Protein AF-A0A661F0A4-F1 (afdb_monomer_lite)

Structure (mmCIF, N/CA/C/O backbone):
data_AF-A0A661F0A4-F1
#
_entry.id   AF-A0A661F0A4-F1
#
loop_
_atom_site.group_PDB
_atom_site.id
_atom_site.type_symbol
_atom_site.label_atom_id
_atom_site.label_alt_id
_atom_site.label_comp_id
_atom_site.label_asym_id
_atom_site.label_entity_id
_atom_site.label_seq_id
_atom_site.pdbx_PDB_ins_code
_atom_site.Cartn_x
_atom_site.Cartn_y
_atom_site.Cartn_z
_atom_site.occupancy
_atom_site.B_iso_or_equiv
_atom_site.auth_seq_id
_atom_site.auth_comp_id
_atom_site.auth_asym_id
_atom_site.auth_atom_id
_atom_site.pdbx_PDB_model_num
ATOM 1 N N . MET A 1 1 ? -18.432 0.991 -30.545 1.00 37.50 1 MET A N 1
ATOM 2 C CA . MET A 1 1 ? -19.207 0.414 -29.425 1.00 37.50 1 MET A CA 1
ATOM 3 C C . MET A 1 1 ? -18.721 1.081 -28.150 1.00 37.50 1 MET A C 1
ATOM 5 O O . MET A 1 1 ? -17.524 0.993 -27.902 1.00 37.50 1 MET A O 1
ATOM 9 N N . PRO A 1 2 ? -19.555 1.803 -27.386 1.00 49.03 2 PRO A N 1
ATOM 10 C CA . PRO A 1 2 ? -19.103 2.340 -26.115 1.00 49.03 2 PRO A CA 1
ATOM 11 C C . PRO A 1 2 ? -19.040 1.170 -25.134 1.00 49.03 2 PRO A C 1
ATOM 13 O O . PRO A 1 2 ? -20.065 0.620 -24.741 1.00 49.03 2 PRO A O 1
ATOM 16 N N . THR A 1 3 ? -17.834 0.741 -24.771 1.00 46.69 3 THR A N 1
ATOM 17 C CA . THR A 1 3 ? -17.620 -0.096 -23.591 1.00 46.69 3 THR A CA 1
ATOM 18 C C . THR A 1 3 ? -18.017 0.736 -22.382 1.00 46.69 3 THR A C 1
ATOM 20 O O . THR A 1 3 ? -17.215 1.497 -21.843 1.00 46.69 3 THR A O 1
ATOM 23 N N . THR A 1 4 ? -19.285 0.648 -21.989 1.00 45.53 4 THR A N 1
ATOM 24 C CA . THR A 1 4 ? -19.755 1.120 -20.693 1.00 45.53 4 THR A CA 1
ATOM 25 C C . THR A 1 4 ? -19.003 0.319 -19.642 1.00 45.53 4 THR A C 1
ATOM 27 O O . THR A 1 4 ? -19.358 -0.820 -19.343 1.00 45.53 4 THR A O 1
ATOM 30 N N . LEU A 1 5 ? -17.908 0.887 -19.134 1.00 49.94 5 LEU A N 1
ATOM 31 C CA . LEU A 1 5 ? -17.252 0.402 -17.931 1.00 49.94 5 LEU A CA 1
ATOM 32 C C . LEU A 1 5 ? -18.329 0.376 -16.848 1.00 49.94 5 LEU A C 1
ATOM 34 O O . LEU A 1 5 ? -18.801 1.428 -16.425 1.00 49.94 5 LEU A O 1
ATOM 38 N N . TYR A 1 6 ? -18.768 -0.825 -16.471 1.00 55.34 6 TYR A N 1
ATOM 39 C CA . TYR A 1 6 ? -19.729 -1.055 -15.402 1.00 55.34 6 TYR A CA 1
ATOM 40 C C . TYR A 1 6 ? -19.199 -0.388 -14.126 1.00 55.34 6 TYR A C 1
ATOM 42 O O . TYR A 1 6 ? -18.331 -0.923 -13.441 1.00 55.34 6 TYR A O 1
ATOM 50 N N . GLN A 1 7 ? -19.666 0.829 -13.844 1.00 55.97 7 GLN A N 1
ATOM 51 C CA . GLN A 1 7 ? -19.385 1.530 -12.601 1.00 55.97 7 GLN A CA 1
ATOM 52 C C . GLN A 1 7 ? -20.347 0.983 -11.558 1.00 55.97 7 GLN A C 1
ATOM 54 O O . GLN A 1 7 ? -21.497 1.404 -11.455 1.00 55.97 7 GLN A O 1
ATOM 59 N N . SER A 1 8 ? -19.883 0.004 -10.787 1.00 58.91 8 SER A N 1
ATOM 60 C CA . SER A 1 8 ? -20.668 -0.500 -9.671 1.00 58.91 8 SER A CA 1
ATOM 61 C C . SER A 1 8 ? -20.862 0.595 -8.619 1.00 58.91 8 SER A C 1
ATOM 63 O O . SER A 1 8 ? -19.893 1.236 -8.203 1.00 58.91 8 SER A O 1
ATOM 65 N N . ASN A 1 9 ? -22.085 0.757 -8.119 1.00 66.12 9 ASN A N 1
ATOM 66 C CA . ASN A 1 9 ? -22.398 1.770 -7.107 1.00 66.12 9 ASN A CA 1
ATOM 67 C C . ASN A 1 9 ? -21.866 1.405 -5.700 1.00 66.12 9 ASN A C 1
ATOM 69 O O . ASN A 1 9 ? -21.817 2.244 -4.804 1.00 66.12 9 ASN A O 1
ATOM 73 N N . ASN A 1 10 ? -21.441 0.152 -5.492 1.00 80.25 10 ASN A N 1
ATOM 74 C CA . ASN A 1 10 ? -20.921 -0.332 -4.215 1.00 80.25 10 ASN A CA 1
ATOM 75 C C . ASN A 1 10 ? -19.400 -0.066 -4.096 1.00 80.25 10 ASN A C 1
ATOM 77 O O . ASN A 1 10 ? -18.640 -0.511 -4.963 1.00 80.25 10 ASN A O 1
ATOM 81 N N . PRO A 1 11 ? -18.916 0.605 -3.030 1.00 76.69 11 PRO A N 1
ATOM 82 C CA . PRO A 1 11 ? -17.491 0.901 -2.852 1.00 76.69 11 PRO A CA 1
ATOM 83 C C . PRO A 1 11 ? -16.606 -0.356 -2.806 1.00 76.69 11 PRO A C 1
ATOM 85 O O . PRO A 1 11 ? -15.492 -0.330 -3.328 1.00 76.69 11 PRO A O 1
ATOM 88 N N . GLY A 1 12 ? -17.107 -1.478 -2.275 1.00 79.62 12 GLY A N 1
ATOM 89 C CA . GLY A 1 12 ? -16.362 -2.743 -2.251 1.00 79.62 12 GLY A CA 1
ATOM 90 C C . GLY A 1 12 ? -16.160 -3.350 -3.644 1.00 79.62 12 GLY A C 1
ATOM 91 O O . GLY A 1 12 ? -15.084 -3.855 -3.958 1.00 79.62 12 GLY A O 1
ATOM 92 N N . GLN A 1 13 ? -17.160 -3.235 -4.520 1.00 83.19 13 GLN A N 1
ATOM 93 C CA . GLN A 1 13 ? -17.050 -3.698 -5.907 1.00 83.19 13 GLN A CA 1
ATOM 94 C C . GLN A 1 13 ? -16.081 -2.823 -6.719 1.00 83.19 13 GLN A C 1
ATOM 96 O O . GLN A 1 13 ? -15.301 -3.354 -7.508 1.00 83.19 13 GLN A O 1
ATOM 101 N N . ARG A 1 14 ? -16.034 -1.506 -6.460 1.00 82.94 14 ARG A N 1
ATOM 102 C CA . ARG A 1 14 ? -15.037 -0.601 -7.068 1.00 82.94 14 ARG A CA 1
ATOM 103 C C . ARG A 1 14 ? -13.609 -0.975 -6.668 1.00 82.94 14 ARG A C 1
ATOM 105 O O . ARG A 1 14 ? -12.723 -0.987 -7.518 1.00 82.94 14 ARG A O 1
ATOM 112 N N . ALA A 1 15 ? -13.384 -1.323 -5.400 1.00 86.56 15 ALA A N 1
ATOM 113 C CA . ALA A 1 15 ? -12.084 -1.817 -4.947 1.00 86.56 15 ALA A CA 1
ATOM 114 C C . ALA A 1 15 ? -11.705 -3.127 -5.665 1.00 86.56 15 ALA A C 1
ATOM 116 O O . ALA A 1 15 ? -10.616 -3.229 -6.225 1.00 86.56 15 ALA A O 1
ATOM 117 N N . ALA A 1 16 ? -12.625 -4.093 -5.751 1.00 88.44 16 ALA A N 1
ATOM 118 C CA . ALA A 1 16 ? -12.386 -5.340 -6.482 1.00 88.44 16 ALA A CA 1
ATOM 119 C C . ALA A 1 16 ? -12.066 -5.105 -7.972 1.00 88.44 16 ALA A C 1
ATOM 121 O O . ALA A 1 16 ? -11.162 -5.736 -8.518 1.00 88.44 16 ALA A O 1
ATOM 122 N N . GLN A 1 17 ? -12.746 -4.154 -8.619 1.00 90.19 17 GLN A N 1
ATOM 123 C CA . GLN A 1 17 ? -12.490 -3.785 -10.012 1.00 90.19 17 GLN A CA 1
ATOM 124 C C . GLN A 1 17 ? -11.076 -3.220 -10.214 1.00 90.19 17 GLN A C 1
ATOM 126 O O . GLN A 1 17 ? -10.389 -3.607 -11.163 1.00 90.19 17 GLN A O 1
ATOM 131 N N . HIS A 1 18 ? -10.614 -2.329 -9.331 1.00 91.25 18 HIS A N 1
ATOM 132 C CA . HIS A 1 18 ? -9.252 -1.796 -9.408 1.00 91.25 18 HIS A CA 1
ATOM 133 C C . HIS A 1 18 ? -8.196 -2.874 -9.150 1.00 91.25 18 HIS A C 1
ATOM 135 O O . HIS A 1 18 ? -7.196 -2.911 -9.863 1.00 91.25 18 HIS A O 1
ATOM 141 N N . LEU A 1 19 ? -8.438 -3.786 -8.203 1.00 92.12 19 LEU A N 1
ATOM 142 C CA . LEU A 1 19 ? -7.547 -4.917 -7.942 1.00 92.12 19 LEU A CA 1
ATOM 143 C C . LEU A 1 19 ? -7.428 -5.834 -9.166 1.00 92.12 19 LEU A C 1
ATOM 145 O O . LEU A 1 19 ? -6.322 -6.169 -9.583 1.00 92.12 19 LEU A O 1
ATOM 149 N N . PHE A 1 20 ? -8.558 -6.194 -9.778 1.00 93.50 20 PHE A N 1
ATOM 150 C CA . PHE A 1 20 ? -8.564 -7.010 -10.990 1.00 93.50 20 PHE A CA 1
ATOM 151 C C . PHE A 1 20 ? -7.828 -6.316 -12.140 1.00 93.50 20 PHE A C 1
ATOM 153 O O . PHE A 1 20 ? -7.009 -6.936 -12.810 1.00 93.50 20 PHE A O 1
ATOM 160 N N . THR A 1 21 ? -8.065 -5.016 -12.332 1.00 92.38 21 THR A N 1
ATOM 161 C CA . THR A 1 21 ? -7.400 -4.225 -13.379 1.00 92.38 21 THR A CA 1
ATOM 162 C C . THR A 1 21 ? -5.886 -4.153 -13.157 1.00 92.38 21 THR A C 1
ATOM 164 O O . THR A 1 21 ? -5.121 -4.306 -14.107 1.00 92.38 21 THR A O 1
ATOM 167 N N . LEU A 1 22 ? -5.445 -3.976 -11.906 1.00 93.12 22 LEU A N 1
ATOM 168 C CA . LEU A 1 22 ? -4.031 -3.983 -11.526 1.00 93.12 22 LEU A CA 1
ATOM 169 C C . LEU A 1 22 ? -3.375 -5.323 -11.870 1.00 93.12 22 LEU A C 1
ATOM 171 O O . LEU A 1 22 ? -2.333 -5.348 -12.524 1.00 93.12 22 LEU A O 1
ATOM 175 N N . ILE A 1 23 ? -3.999 -6.434 -11.467 1.00 94.12 23 ILE A N 1
ATOM 176 C CA . ILE A 1 23 ? -3.492 -7.783 -11.747 1.00 94.12 23 ILE A CA 1
ATOM 177 C C . ILE A 1 23 ? -3.449 -8.024 -13.257 1.00 94.12 23 ILE A C 1
ATOM 179 O O . ILE A 1 23 ? -2.436 -8.491 -13.768 1.00 94.12 23 ILE A O 1
ATOM 183 N N . LEU A 1 24 ? -4.511 -7.662 -13.979 1.00 94.38 24 LEU A N 1
ATOM 184 C CA . LEU A 1 24 ? -4.602 -7.851 -15.422 1.00 94.38 24 LEU A CA 1
ATOM 185 C C . LEU A 1 24 ? -3.483 -7.111 -16.161 1.00 94.38 24 LEU A C 1
ATOM 187 O O . LEU A 1 24 ? -2.820 -7.714 -16.998 1.00 94.38 24 LEU A O 1
ATOM 191 N N . ILE A 1 25 ? -3.233 -5.839 -15.837 1.00 93.69 25 ILE A N 1
ATOM 192 C CA . ILE A 1 25 ? -2.176 -5.046 -16.484 1.00 93.69 25 ILE A CA 1
ATOM 193 C C . ILE A 1 25 ? -0.796 -5.648 -16.227 1.00 93.69 25 ILE A C 1
ATOM 195 O O . ILE A 1 25 ? -0.006 -5.770 -17.162 1.00 93.69 25 ILE A O 1
ATOM 199 N N . LEU A 1 26 ? -0.513 -6.076 -14.995 1.00 93.44 26 LEU A N 1
ATOM 200 C CA . LEU A 1 26 ? 0.759 -6.722 -14.674 1.00 93.44 26 LEU A CA 1
ATOM 201 C C . LEU A 1 26 ? 0.903 -8.076 -15.380 1.00 93.44 26 LEU A C 1
ATOM 203 O O . LEU A 1 26 ? 1.954 -8.369 -15.937 1.00 93.44 26 LEU A O 1
ATOM 207 N N . VAL A 1 27 ? -0.139 -8.903 -15.420 1.00 94.75 27 VAL A N 1
ATOM 208 C CA . VAL A 1 27 ? -0.079 -10.196 -16.117 1.00 94.75 27 VAL A CA 1
ATOM 209 C C . VAL A 1 27 ? 0.117 -9.991 -17.619 1.00 94.75 27 VAL A C 1
ATOM 211 O O . VAL A 1 27 ? 1.016 -10.591 -18.202 1.00 94.75 27 VAL A O 1
ATOM 214 N N . VAL A 1 28 ? -0.666 -9.108 -18.242 1.00 94.00 28 VAL A N 1
ATOM 215 C CA . VAL A 1 28 ? -0.573 -8.818 -19.680 1.00 94.00 28 VAL A CA 1
ATOM 216 C C . VAL A 1 28 ? 0.803 -8.265 -20.036 1.00 94.00 28 VAL A C 1
ATOM 218 O O . VAL A 1 28 ? 1.431 -8.769 -20.964 1.00 94.00 28 VAL A O 1
ATOM 221 N N . ALA A 1 29 ? 1.317 -7.291 -19.282 1.00 91.88 29 ALA A N 1
ATOM 222 C CA . ALA A 1 29 ? 2.650 -6.750 -19.525 1.00 91.88 29 ALA A CA 1
ATOM 223 C C . ALA A 1 29 ? 3.732 -7.827 -19.382 1.00 91.88 29 ALA A C 1
ATOM 225 O O . ALA A 1 29 ? 4.624 -7.910 -20.223 1.00 91.88 29 ALA A O 1
ATOM 226 N N . LYS A 1 30 ? 3.624 -8.707 -18.376 1.00 93.25 30 LYS A N 1
ATOM 227 C CA . LYS A 1 30 ? 4.585 -9.797 -18.177 1.00 93.25 30 LYS A CA 1
ATOM 228 C C . LYS A 1 30 ? 4.565 -10.805 -19.326 1.00 93.25 30 LYS A C 1
ATOM 230 O O . LYS A 1 30 ? 5.628 -11.257 -19.743 1.00 93.25 30 LYS A O 1
ATOM 235 N N . LEU A 1 31 ? 3.377 -11.135 -19.833 1.00 91.94 31 LEU A N 1
ATOM 236 C CA . LEU A 1 31 ? 3.199 -12.024 -20.982 1.00 91.94 31 LEU A CA 1
ATOM 237 C C . LEU A 1 31 ? 3.779 -11.414 -22.261 1.00 91.94 31 LEU A C 1
ATOM 239 O O . LEU A 1 31 ? 4.464 -12.109 -23.006 1.00 91.94 31 LEU A O 1
ATOM 243 N N . ILE A 1 32 ? 3.565 -10.115 -22.497 1.00 89.25 32 ILE A N 1
ATOM 244 C CA . ILE A 1 32 ? 4.149 -9.406 -23.645 1.00 89.25 32 ILE A CA 1
ATOM 245 C C . ILE A 1 32 ? 5.681 -9.425 -23.562 1.00 89.25 32 ILE A C 1
ATOM 247 O O . ILE A 1 32 ? 6.341 -9.707 -24.561 1.00 89.25 32 ILE A O 1
ATOM 251 N N . SER A 1 33 ? 6.254 -9.212 -22.374 1.00 86.81 33 SER A N 1
ATOM 252 C CA . SER A 1 33 ? 7.705 -9.281 -22.159 1.00 86.81 33 SER A CA 1
ATOM 253 C C . SER A 1 33 ? 8.306 -10.683 -22.364 1.00 86.81 33 SER A C 1
ATOM 255 O O . SER A 1 33 ? 9.524 -10.799 -22.437 1.00 86.81 33 SER A O 1
ATOM 257 N N . TRP A 1 34 ? 7.506 -11.752 -22.446 1.00 87.81 34 TRP A N 1
ATOM 258 C CA . TRP A 1 34 ? 7.984 -13.110 -22.754 1.00 87.81 34 TRP A CA 1
ATOM 259 C C . TRP A 1 34 ? 8.054 -13.419 -24.252 1.00 87.81 34 TRP A C 1
ATOM 261 O O . TRP A 1 34 ? 8.620 -14.443 -24.636 1.00 87.81 34 TRP A O 1
ATOM 271 N N . ILE A 1 35 ? 7.501 -12.561 -25.111 1.00 87.31 35 ILE A N 1
ATOM 272 C CA . ILE A 1 35 ? 7.531 -12.779 -26.557 1.00 87.31 35 ILE A CA 1
ATOM 273 C C . ILE A 1 35 ? 8.979 -12.596 -27.050 1.00 87.31 35 ILE A C 1
ATOM 275 O O . ILE A 1 35 ? 9.532 -11.504 -26.912 1.00 87.31 35 ILE A O 1
ATOM 279 N N . PRO A 1 36 ? 9.598 -13.612 -27.682 1.00 79.19 36 PRO A N 1
ATOM 280 C CA . PRO A 1 36 ? 11.024 -13.596 -28.026 1.00 79.19 36 PRO A CA 1
ATOM 281 C C . PRO A 1 36 ? 11.403 -12.487 -29.020 1.00 79.19 36 PRO A C 1
ATOM 283 O O . PRO A 1 36 ? 12.531 -12.004 -29.007 1.00 79.19 36 PRO A O 1
ATOM 286 N N . VAL A 1 37 ? 10.448 -12.021 -29.832 1.00 81.69 37 VAL A N 1
ATOM 287 C CA . VAL A 1 37 ? 10.619 -10.894 -30.768 1.00 81.69 37 VAL A CA 1
ATOM 288 C C . VAL A 1 37 ? 11.030 -9.602 -30.052 1.00 81.69 37 VAL A C 1
ATOM 290 O O . VAL A 1 37 ? 11.794 -8.810 -30.600 1.00 81.69 37 VAL A O 1
ATOM 293 N N . MET A 1 38 ? 10.577 -9.397 -28.812 1.00 71.69 38 MET A N 1
ATOM 294 C CA . MET A 1 38 ? 10.823 -8.165 -28.057 1.00 71.69 38 MET A CA 1
ATOM 295 C C . MET A 1 38 ? 12.279 -8.011 -27.603 1.00 71.69 38 MET A C 1
ATOM 297 O O . MET A 1 38 ? 12.712 -6.894 -27.330 1.00 71.69 38 MET A O 1
ATOM 301 N N . ASN A 1 39 ? 13.044 -9.106 -27.569 1.00 70.50 39 ASN A N 1
ATOM 302 C CA . ASN A 1 39 ? 14.457 -9.096 -27.181 1.00 70.50 39 ASN A CA 1
ATOM 303 C C . ASN A 1 39 ? 15.375 -8.577 -28.297 1.00 70.50 39 ASN A C 1
ATOM 305 O O . ASN A 1 39 ? 16.532 -8.258 -28.038 1.00 70.50 39 ASN A O 1
ATOM 309 N N . HIS A 1 40 ? 14.870 -8.481 -29.529 1.00 75.44 40 HIS A N 1
ATOM 310 C CA . HIS A 1 40 ? 15.632 -7.993 -30.678 1.00 75.44 40 HIS A CA 1
ATOM 311 C C . HIS A 1 40 ? 15.485 -6.482 -30.912 1.00 75.44 40 HIS A C 1
ATOM 313 O O . HIS A 1 40 ? 16.245 -5.918 -31.695 1.00 75.44 40 HIS A O 1
ATOM 319 N N . LEU A 1 41 ? 14.539 -5.817 -30.236 1.00 71.38 41 LEU A N 1
ATOM 320 C CA . LEU A 1 41 ? 14.396 -4.360 -30.264 1.00 71.38 41 LEU A CA 1
ATOM 321 C C . LEU A 1 41 ? 15.056 -3.760 -29.021 1.00 71.38 41 LEU A C 1
ATOM 323 O O . LEU A 1 41 ? 14.498 -3.812 -27.923 1.00 71.38 41 LEU A O 1
ATOM 327 N N . GLN A 1 42 ? 16.233 -3.168 -29.207 1.00 77.69 42 GLN A N 1
ATOM 328 C CA . GLN A 1 42 ? 16.885 -2.343 -28.194 1.00 77.69 42 GLN A CA 1
ATOM 329 C C . GLN A 1 42 ? 16.536 -0.873 -28.440 1.00 77.69 42 GLN A C 1
ATOM 331 O O . GLN A 1 42 ? 16.619 -0.384 -29.567 1.00 77.69 42 GLN A O 1
ATOM 336 N N . LEU A 1 43 ? 16.113 -0.172 -27.392 1.00 70.31 43 LEU A N 1
ATOM 337 C CA . LEU A 1 43 ? 15.968 1.278 -27.393 1.00 70.31 43 LEU A CA 1
ATOM 338 C C . LEU A 1 43 ? 17.165 1.878 -26.653 1.00 70.31 43 LEU A C 1
ATOM 340 O O . LEU A 1 43 ? 17.462 1.488 -25.524 1.00 70.31 43 LEU A O 1
ATOM 344 N N . ALA A 1 44 ? 17.821 2.851 -27.291 1.00 67.50 44 ALA A N 1
ATOM 345 C CA . ALA A 1 44 ? 18.969 3.572 -26.736 1.00 67.50 44 ALA A CA 1
ATOM 346 C C . ALA A 1 44 ? 20.114 2.654 -26.246 1.00 67.50 44 ALA A C 1
ATOM 348 O O . ALA A 1 44 ? 20.729 2.946 -25.221 1.00 67.50 44 ALA A O 1
ATOM 349 N N . ASP A 1 45 ? 20.349 1.533 -26.946 1.00 70.62 45 ASP A N 1
ATOM 350 C CA . ASP A 1 45 ? 21.428 0.539 -26.744 1.00 70.62 45 ASP A CA 1
ATOM 351 C C . ASP A 1 45 ? 21.578 -0.043 -25.321 1.00 70.62 45 ASP A C 1
ATOM 353 O O . ASP A 1 45 ? 22.538 -0.749 -25.022 1.00 70.62 45 ASP A O 1
ATOM 357 N N . THR A 1 46 ? 20.623 0.235 -24.432 1.00 75.81 46 THR A N 1
ATOM 358 C CA . THR A 1 46 ? 20.709 -0.064 -22.992 1.00 75.81 46 THR A CA 1
ATOM 359 C C . THR A 1 46 ? 19.480 -0.791 -22.470 1.00 75.81 46 THR A C 1
ATOM 361 O O . THR A 1 46 ? 19.614 -1.637 -21.590 1.00 75.81 46 THR A O 1
ATOM 364 N N . PHE A 1 47 ? 18.299 -0.519 -23.032 1.00 81.56 47 PHE A N 1
ATOM 365 C CA . PHE A 1 47 ? 17.053 -1.157 -22.621 1.00 81.56 47 PHE A CA 1
ATOM 366 C C . PHE A 1 47 ? 16.445 -1.982 -23.743 1.00 81.56 47 PHE A C 1
ATOM 368 O O . PHE A 1 47 ? 16.297 -1.525 -24.880 1.00 81.56 47 PHE A O 1
ATOM 375 N N . THR A 1 48 ? 15.994 -3.183 -23.405 1.00 84.25 48 THR A N 1
ATOM 376 C CA . THR A 1 48 ? 15.137 -3.958 -24.303 1.00 84.25 48 THR A CA 1
ATOM 377 C C . THR A 1 48 ? 13.724 -3.372 -24.319 1.00 84.25 48 THR A C 1
ATOM 379 O O . THR A 1 48 ? 13.213 -2.873 -23.311 1.00 84.25 48 THR A O 1
ATOM 382 N N . ALA A 1 49 ? 13.035 -3.461 -25.456 1.00 84.31 49 ALA A N 1
ATOM 383 C CA . ALA A 1 49 ? 11.642 -3.029 -25.551 1.00 84.31 49 ALA A CA 1
ATOM 384 C C . ALA A 1 49 ? 10.736 -3.767 -24.538 1.00 84.31 49 ALA A C 1
ATOM 386 O O . ALA A 1 49 ? 9.785 -3.184 -24.016 1.00 84.31 49 ALA A O 1
ATOM 387 N N . ALA A 1 50 ? 11.066 -5.018 -24.194 1.00 85.94 50 ALA A N 1
ATOM 388 C CA . ALA A 1 50 ? 10.387 -5.792 -23.154 1.00 85.94 50 ALA A CA 1
ATOM 389 C C . ALA A 1 50 ? 10.514 -5.177 -21.746 1.00 85.94 50 ALA A C 1
ATOM 391 O O . ALA A 1 50 ? 9.537 -5.183 -20.992 1.00 85.94 50 ALA A O 1
ATOM 392 N N . GLU A 1 51 ? 11.687 -4.649 -21.387 1.00 85.50 51 GLU A N 1
ATOM 393 C CA . GLU A 1 51 ? 11.938 -4.012 -20.088 1.00 85.50 51 GLU A CA 1
ATOM 394 C C . GLU A 1 51 ? 11.182 -2.694 -19.955 1.00 85.50 51 GLU A C 1
ATOM 396 O O . GLU A 1 51 ? 10.542 -2.458 -18.933 1.00 85.50 51 GLU A O 1
ATOM 401 N N . ILE A 1 52 ? 11.164 -1.870 -21.004 1.00 87.31 52 ILE A N 1
ATOM 402 C CA . ILE A 1 52 ? 10.432 -0.592 -21.007 1.00 87.31 52 ILE A CA 1
ATOM 403 C C . ILE A 1 52 ? 8.928 -0.824 -20.819 1.00 87.31 52 ILE A C 1
ATOM 405 O O . ILE A 1 52 ? 8.271 -0.137 -20.027 1.00 87.31 52 ILE A O 1
ATOM 409 N N . ILE A 1 53 ? 8.370 -1.826 -21.502 1.00 89.50 53 ILE A N 1
ATOM 410 C CA . ILE A 1 53 ? 6.966 -2.220 -21.328 1.00 89.50 53 ILE A CA 1
ATOM 411 C C . ILE A 1 53 ? 6.711 -2.670 -19.885 1.00 89.50 53 ILE A C 1
ATOM 413 O O . ILE A 1 53 ? 5.716 -2.276 -19.278 1.00 89.50 53 ILE A O 1
ATOM 417 N N . TRP A 1 54 ? 7.627 -3.435 -19.294 1.00 90.38 54 TRP A N 1
ATOM 418 C CA . TRP A 1 54 ? 7.486 -3.892 -17.915 1.00 90.38 54 TRP A CA 1
ATOM 419 C C . TRP A 1 54 ? 7.579 -2.748 -16.895 1.00 90.38 54 TRP A C 1
ATOM 421 O O . TRP A 1 54 ? 6.773 -2.682 -15.964 1.00 90.38 54 TRP A O 1
ATOM 431 N N . PHE A 1 55 ? 8.512 -1.811 -17.077 1.00 91.12 55 PHE A N 1
ATOM 432 C CA . PHE A 1 55 ? 8.652 -0.633 -16.220 1.00 91.12 55 PHE A CA 1
ATOM 433 C C . PHE A 1 55 ? 7.431 0.283 -16.307 1.00 91.12 55 PHE A C 1
ATOM 435 O O . PHE A 1 55 ? 6.876 0.665 -15.274 1.00 91.12 55 PHE A O 1
ATOM 442 N N . SER A 1 56 ? 6.956 0.583 -17.518 1.00 90.56 56 SER A N 1
ATOM 443 C CA . SER A 1 56 ? 5.756 1.409 -17.713 1.00 90.56 56 SER A CA 1
ATOM 444 C C . SER A 1 56 ? 4.509 0.775 -17.087 1.00 90.56 56 SER A C 1
ATOM 446 O O . SER A 1 56 ? 3.733 1.466 -16.424 1.00 90.56 56 SER A O 1
ATOM 448 N N . ALA A 1 57 ? 4.356 -0.548 -17.191 1.00 93.94 57 ALA A N 1
ATOM 449 C CA . ALA A 1 57 ? 3.270 -1.276 -16.543 1.00 93.94 57 ALA A CA 1
ATOM 450 C C . ALA A 1 57 ? 3.335 -1.201 -15.009 1.00 93.94 57 ALA A C 1
ATOM 452 O O . ALA A 1 57 ? 2.299 -1.031 -14.365 1.00 93.94 57 ALA A O 1
ATOM 453 N N . LYS A 1 58 ? 4.531 -1.266 -14.407 1.00 92.69 58 LYS A N 1
ATOM 454 C CA . LYS A 1 58 ? 4.704 -1.086 -12.954 1.00 92.69 58 LYS A CA 1
ATOM 455 C C . LYS A 1 58 ? 4.335 0.330 -12.495 1.00 92.69 58 LYS A C 1
ATOM 457 O O . LYS A 1 58 ? 3.649 0.467 -11.485 1.00 92.69 58 LYS A O 1
ATOM 462 N N . PHE A 1 59 ? 4.709 1.374 -13.240 1.00 93.38 59 PHE A N 1
ATOM 463 C CA . PHE A 1 59 ? 4.281 2.747 -12.930 1.00 93.38 59 PHE A CA 1
ATOM 464 C C . PHE A 1 59 ? 2.755 2.896 -13.018 1.00 93.38 59 PHE A C 1
ATOM 466 O O . PHE A 1 59 ? 2.131 3.450 -12.112 1.00 93.38 59 PHE A O 1
ATOM 473 N N . ALA A 1 60 ? 2.133 2.340 -14.062 1.00 93.75 60 ALA A N 1
ATOM 474 C CA . ALA A 1 60 ? 0.677 2.323 -14.195 1.00 93.75 60 ALA A CA 1
ATOM 475 C C . ALA A 1 60 ? -0.002 1.553 -13.044 1.00 93.75 60 ALA A C 1
ATOM 477 O O . ALA A 1 60 ? -1.025 1.995 -12.517 1.00 93.75 60 ALA A O 1
ATOM 478 N N . ALA A 1 61 ? 0.591 0.441 -12.600 1.00 94.38 61 ALA A N 1
ATOM 479 C CA . ALA A 1 61 ? 0.101 -0.333 -11.464 1.00 94.38 61 ALA A CA 1
ATOM 480 C C . ALA A 1 61 ? 0.118 0.469 -10.154 1.00 94.38 61 ALA A C 1
ATOM 482 O O . ALA A 1 61 ? -0.830 0.352 -9.381 1.00 94.38 61 ALA A O 1
ATOM 483 N N . LEU A 1 62 ? 1.118 1.328 -9.916 1.00 94.44 62 LEU A N 1
ATOM 484 C CA . LEU A 1 62 ? 1.145 2.209 -8.738 1.00 94.44 62 LEU A CA 1
ATOM 485 C C . LEU A 1 62 ? 0.003 3.232 -8.744 1.00 94.44 62 LEU A C 1
ATOM 487 O O . LEU A 1 62 ? -0.626 3.467 -7.711 1.00 94.44 62 LEU A O 1
ATOM 491 N N . ILE A 1 63 ? -0.315 3.795 -9.911 1.00 93.06 63 ILE A N 1
ATOM 492 C CA . ILE A 1 63 ? -1.443 4.724 -10.064 1.00 93.06 63 ILE A CA 1
ATOM 493 C C . ILE A 1 63 ? -2.762 4.001 -9.766 1.00 93.06 63 ILE A C 1
ATOM 495 O O . ILE A 1 63 ? -3.602 4.502 -9.019 1.00 93.06 63 ILE A O 1
ATOM 499 N N . ILE A 1 64 ? -2.948 2.792 -10.298 1.00 92.62 64 ILE A N 1
ATOM 500 C CA . ILE A 1 64 ? -4.155 1.996 -10.038 1.00 92.62 64 ILE A CA 1
ATOM 501 C C . ILE A 1 64 ? -4.221 1.568 -8.571 1.00 92.62 64 ILE A C 1
ATOM 503 O O . ILE A 1 64 ? -5.301 1.592 -7.982 1.00 92.62 64 ILE A O 1
ATOM 507 N N . PHE A 1 65 ? -3.084 1.239 -7.957 1.00 93.94 65 PHE A N 1
ATOM 508 C CA . PHE A 1 65 ? -2.992 0.921 -6.536 1.00 93.94 65 PHE A CA 1
ATOM 509 C C . PHE A 1 65 ? -3.435 2.100 -5.661 1.00 93.94 65 PHE A C 1
ATOM 511 O O . PHE A 1 65 ? -4.178 1.902 -4.705 1.00 93.94 65 PHE A O 1
ATOM 518 N N . PHE A 1 66 ? -3.087 3.339 -6.021 1.00 93.56 66 PHE A N 1
ATOM 519 C CA . PHE A 1 66 ? -3.600 4.528 -5.334 1.00 93.56 66 PHE A CA 1
ATOM 520 C C . PHE A 1 66 ? -5.135 4.603 -5.370 1.00 93.56 66 PHE A C 1
ATOM 522 O O . PHE A 1 66 ? -5.775 4.815 -4.334 1.00 93.56 66 PHE A O 1
ATOM 529 N N . TYR A 1 67 ? -5.743 4.386 -6.541 1.00 91.06 67 TYR A N 1
ATOM 530 C CA . TYR A 1 67 ? -7.204 4.360 -6.680 1.00 91.06 67 TYR A CA 1
ATOM 531 C C . TYR A 1 67 ? -7.843 3.192 -5.921 1.00 91.06 67 TYR A C 1
ATOM 533 O O . TYR A 1 67 ? -8.878 3.374 -5.276 1.00 91.06 67 TYR A O 1
ATOM 541 N N . PHE A 1 68 ? -7.214 2.016 -5.943 1.00 92.50 68 PHE A N 1
ATOM 542 C CA . PHE A 1 68 ? -7.628 0.851 -5.166 1.00 92.50 68 PHE A CA 1
ATOM 543 C C . PHE A 1 68 ? -7.638 1.150 -3.663 1.00 92.50 68 PHE A C 1
ATOM 545 O O . PHE A 1 68 ? -8.649 0.919 -2.995 1.00 92.50 68 PHE A O 1
ATOM 552 N N . SER A 1 69 ? -6.549 1.707 -3.133 1.00 90.38 69 SER A N 1
ATOM 553 C CA . SER A 1 69 ? -6.441 2.072 -1.722 1.00 90.38 69 SER A CA 1
ATOM 554 C C . SER A 1 69 ? -7.503 3.098 -1.344 1.00 90.38 69 SER A C 1
ATOM 556 O O . SER A 1 69 ? -8.212 2.905 -0.361 1.00 90.38 69 SER A O 1
ATOM 558 N N . ARG A 1 70 ? -7.725 4.133 -2.163 1.00 89.44 70 ARG A N 1
ATOM 559 C CA . ARG A 1 70 ? -8.810 5.111 -1.958 1.00 89.44 70 ARG A CA 1
ATOM 560 C C . ARG A 1 70 ? -10.196 4.463 -1.930 1.00 89.44 70 ARG A 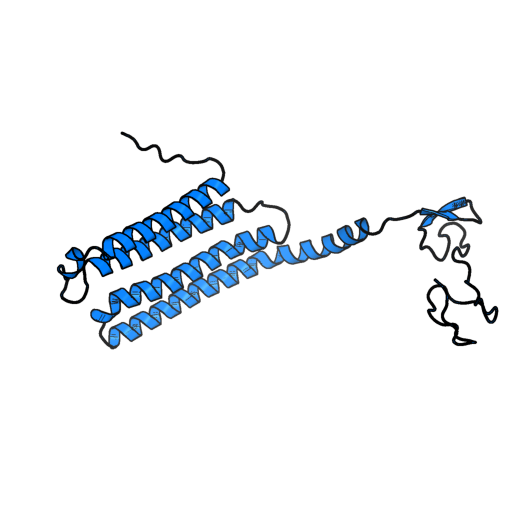C 1
ATOM 562 O O . ARG A 1 70 ? -10.994 4.783 -1.049 1.00 89.44 70 ARG A O 1
ATOM 569 N N . ALA A 1 71 ? -10.484 3.558 -2.863 1.00 86.75 71 ALA A N 1
ATOM 570 C CA . ALA A 1 71 ? -11.758 2.843 -2.916 1.00 86.75 71 ALA A CA 1
ATOM 571 C C . ALA A 1 71 ? -11.957 1.948 -1.682 1.00 86.75 71 ALA A C 1
ATOM 573 O O . ALA A 1 71 ? -13.038 1.932 -1.097 1.00 86.75 71 ALA A O 1
ATOM 574 N N . THR A 1 72 ? -10.895 1.274 -1.242 1.00 86.44 72 THR A N 1
ATOM 575 C CA . THR A 1 72 ? -10.900 0.429 -0.041 1.00 86.44 72 THR A CA 1
ATOM 576 C C . THR A 1 72 ? -11.131 1.262 1.218 1.00 86.44 72 THR A C 1
ATOM 578 O O . THR A 1 72 ? -11.993 0.926 2.022 1.00 86.44 72 THR A O 1
ATOM 581 N N . ILE A 1 73 ? -10.448 2.403 1.353 1.00 85.81 73 ILE A N 1
ATOM 582 C CA . ILE A 1 73 ? -10.624 3.358 2.460 1.00 85.81 73 ILE A CA 1
ATOM 583 C C . ILE A 1 73 ? -12.068 3.883 2.511 1.00 85.81 73 ILE A C 1
ATOM 585 O O . ILE A 1 73 ? -12.629 4.038 3.594 1.00 85.81 73 ILE A O 1
ATOM 589 N N . ALA A 1 74 ? -12.690 4.130 1.355 1.00 83.00 74 ALA A N 1
ATOM 590 C CA . ALA A 1 74 ? -14.085 4.559 1.268 1.00 83.00 74 ALA A CA 1
ATOM 591 C C . ALA A 1 74 ? -15.090 3.447 1.624 1.00 83.00 74 ALA A C 1
ATOM 593 O O . ALA A 1 74 ? -16.201 3.752 2.051 1.00 83.00 74 ALA A O 1
ATOM 594 N N . ALA A 1 75 ? -14.710 2.176 1.466 1.00 82.50 75 ALA A N 1
ATOM 595 C CA . ALA A 1 75 ? -15.535 1.029 1.837 1.00 82.50 75 ALA A CA 1
ATOM 596 C C . ALA A 1 75 ? -15.534 0.742 3.350 1.00 82.50 75 ALA A C 1
ATOM 598 O O . ALA A 1 75 ? -16.419 0.035 3.831 1.00 82.50 75 ALA A O 1
ATOM 599 N N . ILE A 1 76 ? -14.569 1.279 4.110 1.00 80.56 76 ILE A N 1
ATOM 600 C CA . ILE A 1 76 ? -14.503 1.097 5.565 1.00 80.56 76 ILE A CA 1
ATOM 601 C C . ILE A 1 76 ? -15.696 1.825 6.210 1.00 80.56 76 ILE A C 1
ATOM 603 O O . ILE A 1 76 ? -15.802 3.052 6.092 1.00 80.56 76 ILE A O 1
ATOM 607 N N . PRO A 1 77 ? -16.600 1.109 6.908 1.00 72.06 77 PRO A N 1
ATOM 608 C CA . PRO A 1 77 ? -17.758 1.727 7.531 1.00 72.06 77 PRO A CA 1
ATOM 609 C C . PRO A 1 77 ? -17.298 2.703 8.615 1.00 72.06 77 PRO A C 1
ATOM 611 O O . PRO A 1 77 ? -16.494 2.356 9.480 1.00 72.06 77 PRO A O 1
ATOM 614 N N . ALA A 1 78 ? -17.839 3.922 8.587 1.00 66.50 78 ALA A N 1
ATOM 615 C CA . ALA A 1 78 ? -17.603 4.948 9.599 1.00 66.50 78 ALA A CA 1
ATOM 616 C C . ALA A 1 78 ? -18.324 4.591 10.914 1.00 66.50 78 ALA A C 1
ATOM 618 O O . ALA A 1 78 ? -19.271 5.254 11.323 1.00 66.50 78 ALA A O 1
ATOM 619 N N . ARG A 1 79 ? -17.927 3.490 11.559 1.00 63.12 79 ARG A N 1
ATOM 620 C CA . ARG A 1 79 ? -18.335 3.173 12.931 1.00 63.12 79 ARG A CA 1
ATOM 621 C C . ARG A 1 79 ? -17.361 3.843 13.898 1.00 63.12 79 ARG A C 1
ATOM 623 O O . ARG A 1 79 ? -16.161 3.878 13.634 1.00 63.12 79 ARG A O 1
ATOM 630 N N . ALA A 1 80 ? -17.888 4.378 14.997 1.00 59.50 80 ALA A N 1
ATOM 631 C CA . ALA A 1 80 ? -17.092 5.022 16.036 1.00 59.50 80 ALA A CA 1
ATOM 632 C C . ALA A 1 80 ? -15.987 4.078 16.551 1.00 59.50 80 ALA A C 1
ATOM 634 O O . ALA A 1 80 ? -16.243 2.901 16.814 1.00 59.50 80 ALA A O 1
ATOM 635 N N . GLY A 1 81 ? -14.764 4.599 16.675 1.00 69.31 81 GLY A N 1
ATOM 636 C CA . GLY A 1 81 ? -13.606 3.897 17.227 1.00 69.31 81 GLY A CA 1
ATOM 637 C C . GLY A 1 81 ? -12.464 3.669 16.234 1.00 69.31 81 GLY A C 1
ATOM 638 O O . GLY A 1 81 ? -12.191 4.506 15.383 1.00 69.31 81 GLY A O 1
ATOM 639 N N . ILE A 1 82 ? -11.772 2.531 16.340 1.00 70.00 82 ILE A N 1
ATOM 640 C CA . ILE A 1 82 ? -10.497 2.255 15.640 1.00 70.00 82 ILE A CA 1
ATOM 641 C C . ILE A 1 82 ? -10.625 2.317 14.100 1.00 70.00 82 ILE A C 1
ATOM 643 O O . ILE A 1 82 ? -9.661 2.613 13.399 1.00 70.00 82 ILE A O 1
ATOM 647 N N . ALA A 1 83 ? -11.821 2.105 13.546 1.00 74.31 83 ALA A N 1
ATOM 648 C CA . ALA A 1 83 ? -12.049 2.184 12.102 1.00 74.31 83 ALA A CA 1
ATOM 649 C C . ALA A 1 83 ? -11.844 3.603 11.529 1.00 74.31 83 ALA A C 1
ATOM 651 O O . ALA A 1 83 ? -11.326 3.741 10.420 1.00 74.31 83 ALA A O 1
ATOM 652 N N . SER A 1 84 ? -12.197 4.663 12.270 1.00 74.12 84 SER A N 1
ATOM 653 C CA . SER A 1 84 ? -11.971 6.049 11.825 1.00 74.12 84 SER A CA 1
ATOM 654 C C . SER A 1 84 ? -10.496 6.451 11.922 1.00 74.12 84 SER A C 1
ATOM 656 O O . SER A 1 84 ? -9.990 7.130 11.027 1.00 74.12 84 SER A O 1
ATOM 658 N N . PHE A 1 85 ? -9.789 5.957 12.946 1.00 76.38 85 PHE A N 1
ATOM 659 C CA . PHE A 1 85 ? -8.331 6.059 13.072 1.00 76.38 85 PHE A CA 1
ATOM 660 C C . PHE A 1 85 ? -7.628 5.474 11.847 1.00 76.38 85 PHE A C 1
ATOM 662 O O . PHE A 1 85 ? -6.877 6.165 11.156 1.00 76.38 85 PHE A O 1
ATOM 669 N N . LEU A 1 86 ? -7.939 4.211 11.536 1.00 79.25 86 LEU A N 1
ATOM 670 C CA . LEU A 1 86 ? -7.359 3.496 10.403 1.00 79.25 86 LEU A CA 1
ATOM 671 C C . LEU A 1 86 ? -7.654 4.200 9.079 1.00 79.25 86 LEU A C 1
ATOM 673 O O . LEU A 1 86 ? -6.762 4.321 8.245 1.00 79.25 86 LEU A O 1
ATOM 677 N N . ARG A 1 87 ? -8.868 4.730 8.895 1.00 82.44 87 ARG A N 1
ATOM 678 C CA . ARG A 1 87 ? -9.245 5.470 7.683 1.00 82.44 87 ARG A CA 1
ATOM 679 C C . ARG A 1 87 ? -8.383 6.719 7.460 1.00 82.44 87 ARG A C 1
ATOM 681 O O . ARG A 1 87 ? -7.997 6.982 6.325 1.00 82.44 87 ARG A O 1
ATOM 688 N N . ASN A 1 88 ? -8.062 7.460 8.521 1.00 82.00 88 ASN A N 1
ATOM 689 C CA . ASN A 1 88 ? -7.251 8.680 8.436 1.00 82.00 88 ASN A CA 1
ATOM 690 C C . ASN A 1 88 ? -5.755 8.405 8.220 1.00 82.00 88 ASN A C 1
ATOM 692 O O . ASN A 1 88 ? -5.065 9.234 7.630 1.00 82.00 88 ASN A O 1
ATOM 696 N N . ILE A 1 89 ? -5.257 7.253 8.673 1.00 87.44 89 ILE A N 1
ATOM 697 C CA . ILE A 1 89 ? -3.849 6.853 8.531 1.00 87.44 89 ILE A CA 1
ATOM 698 C C . ILE A 1 89 ? -3.594 6.063 7.239 1.00 87.44 89 ILE A C 1
ATOM 700 O O . ILE A 1 89 ? -2.497 6.107 6.684 1.00 87.44 89 ILE A O 1
ATOM 704 N N . ALA A 1 90 ? -4.599 5.370 6.708 1.00 87.94 90 ALA A N 1
ATOM 705 C CA . ALA A 1 90 ? -4.446 4.557 5.506 1.00 87.94 90 ALA A CA 1
ATOM 706 C C . ALA A 1 90 ? -4.028 5.379 4.273 1.00 87.94 90 ALA A C 1
ATOM 708 O O . ALA A 1 90 ? -3.244 4.902 3.451 1.00 87.94 90 ALA A O 1
ATOM 709 N N . GLU A 1 91 ? -4.507 6.619 4.144 1.00 89.06 91 GLU A N 1
ATOM 710 C CA . GLU A 1 91 ? -4.128 7.515 3.048 1.00 89.06 91 GLU A CA 1
ATOM 711 C C . GLU A 1 91 ? -2.630 7.889 3.073 1.00 89.06 91 GLU A C 1
ATOM 713 O O . GLU A 1 91 ? -1.956 7.649 2.065 1.00 89.06 91 GLU A O 1
ATOM 718 N N . PRO A 1 92 ? -2.064 8.406 4.185 1.00 90.94 92 PRO A N 1
ATOM 719 C CA . PRO A 1 92 ? -0.636 8.689 4.254 1.00 90.94 92 PRO A CA 1
ATOM 720 C C . PRO A 1 92 ? 0.255 7.456 4.164 1.00 90.94 92 PRO A C 1
ATOM 722 O O . PRO A 1 92 ? 1.298 7.531 3.516 1.00 90.94 92 PRO A O 1
ATOM 725 N N . ILE A 1 93 ? -0.166 6.307 4.704 1.00 92.31 93 ILE A N 1
ATOM 726 C CA . ILE A 1 93 ? 0.570 5.048 4.506 1.00 92.31 93 ILE A CA 1
ATOM 727 C C . ILE A 1 93 ? 0.628 4.693 3.020 1.00 92.31 93 ILE A C 1
ATOM 729 O O . ILE A 1 93 ? 1.692 4.355 2.508 1.00 92.31 93 ILE A O 1
ATOM 733 N N . THR A 1 94 ? -0.501 4.799 2.314 1.00 93.50 94 THR A N 1
ATOM 734 C CA . THR A 1 94 ? -0.567 4.484 0.882 1.00 93.50 94 THR A CA 1
ATOM 735 C C . THR A 1 94 ? 0.408 5.347 0.087 1.00 93.50 94 THR A C 1
ATOM 737 O O . THR A 1 94 ? 1.147 4.822 -0.743 1.00 93.50 94 THR A O 1
ATOM 740 N N . LEU A 1 95 ? 0.441 6.658 0.342 1.00 92.81 95 LEU A N 1
ATOM 741 C CA . LEU A 1 95 ? 1.364 7.554 -0.355 1.00 92.81 95 LEU A CA 1
ATOM 742 C C . LEU A 1 95 ? 2.826 7.261 -0.016 1.00 92.81 95 LEU A C 1
ATOM 744 O O . LEU A 1 95 ? 3.651 7.244 -0.923 1.00 92.81 95 LEU A O 1
ATOM 748 N N . LEU A 1 96 ? 3.142 6.960 1.244 1.00 94.06 96 LEU A N 1
ATOM 749 C CA . LEU A 1 96 ? 4.494 6.582 1.651 1.00 94.06 96 LEU A CA 1
ATOM 750 C C . LEU A 1 96 ? 4.972 5.317 0.920 1.00 94.06 96 LEU A C 1
ATOM 752 O O . LEU A 1 96 ? 6.069 5.306 0.368 1.00 94.06 96 LEU A O 1
ATOM 756 N N . VAL A 1 97 ? 4.127 4.286 0.837 1.00 94.19 97 VAL A N 1
ATOM 757 C CA . VAL A 1 97 ? 4.436 3.051 0.097 1.00 94.19 97 VAL A CA 1
ATOM 758 C C . VAL A 1 97 ? 4.631 3.330 -1.395 1.00 94.19 97 VAL A C 1
ATOM 760 O O . VAL A 1 97 ? 5.591 2.843 -1.988 1.00 94.19 97 VAL A O 1
ATOM 763 N N . ILE A 1 98 ? 3.763 4.143 -2.005 1.00 94.69 98 ILE A N 1
ATOM 764 C CA . ILE A 1 98 ? 3.888 4.511 -3.423 1.00 94.69 98 ILE A CA 1
ATOM 765 C C . ILE A 1 98 ? 5.192 5.262 -3.680 1.00 94.69 98 ILE A C 1
ATOM 767 O O . ILE A 1 98 ? 5.859 4.959 -4.665 1.00 94.69 98 ILE A O 1
ATOM 771 N N . VAL A 1 99 ? 5.573 6.208 -2.818 1.00 95.00 99 VAL A N 1
ATOM 772 C CA . VAL A 1 99 ? 6.827 6.964 -2.956 1.00 95.00 99 VAL A CA 1
ATOM 773 C C . VAL A 1 99 ? 8.030 6.024 -2.915 1.00 95.00 99 VAL A C 1
ATOM 775 O O . VAL A 1 99 ? 8.873 6.105 -3.803 1.00 95.00 99 VAL A O 1
ATOM 778 N N . ILE A 1 100 ? 8.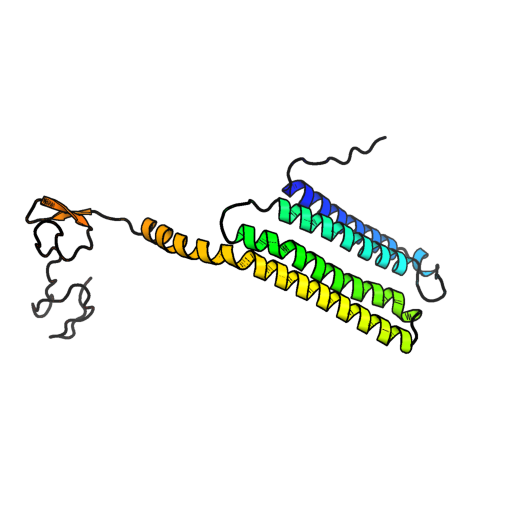073 5.089 -1.963 1.00 94.38 100 ILE A N 1
ATOM 779 C CA . ILE A 1 100 ? 9.174 4.121 -1.836 1.00 94.38 100 ILE A CA 1
ATOM 780 C C . ILE A 1 100 ? 9.288 3.249 -3.094 1.00 94.38 100 ILE A C 1
ATOM 782 O O . ILE A 1 100 ? 10.361 3.157 -3.688 1.00 94.38 100 ILE A O 1
ATOM 786 N N . ILE A 1 101 ? 8.181 2.653 -3.552 1.00 94.25 101 ILE A N 1
ATOM 787 C CA . ILE A 1 101 ? 8.211 1.772 -4.732 1.00 94.25 101 ILE A CA 1
ATOM 788 C C . ILE A 1 101 ? 8.520 2.571 -6.007 1.00 94.25 101 ILE A C 1
ATOM 790 O O . ILE A 1 101 ? 9.271 2.108 -6.865 1.00 94.25 101 ILE A O 1
ATOM 794 N N . SER A 1 102 ? 7.977 3.786 -6.136 1.00 93.69 102 SER A N 1
ATOM 795 C CA . SER A 1 102 ? 8.257 4.666 -7.280 1.00 93.69 102 SER A CA 1
ATOM 796 C C . SER A 1 102 ? 9.739 5.014 -7.368 1.00 93.69 102 SER A C 1
ATOM 798 O O . SER A 1 102 ? 10.271 5.096 -8.468 1.00 93.69 102 SER A O 1
ATOM 800 N N . GLN A 1 103 ? 10.410 5.204 -6.231 1.00 94.25 103 GLN A N 1
ATOM 801 C CA . GLN A 1 103 ? 11.839 5.505 -6.186 1.00 94.25 103 GLN A CA 1
ATOM 802 C C . GLN A 1 103 ? 12.701 4.308 -6.582 1.00 94.25 103 GLN A C 1
ATOM 804 O O . GLN A 1 103 ? 13.669 4.469 -7.318 1.00 94.25 103 GLN A O 1
ATOM 809 N N . GLU A 1 104 ? 12.364 3.100 -6.143 1.00 92.38 104 GLU A N 1
ATOM 810 C CA . GLU A 1 104 ? 13.087 1.909 -6.598 1.00 92.38 104 GLU A CA 1
ATOM 811 C C . GLU A 1 104 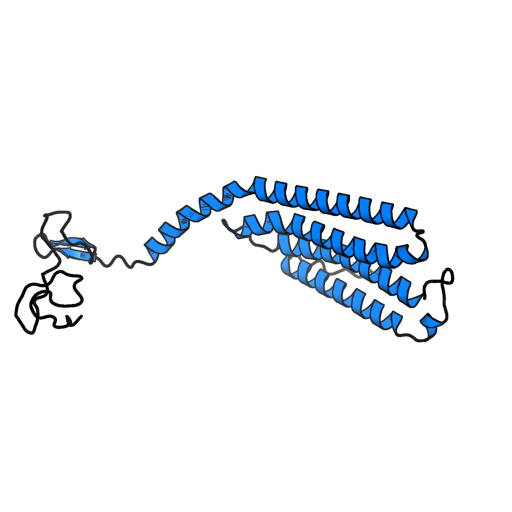? 12.937 1.734 -8.117 1.00 92.38 104 GLU A C 1
ATOM 813 O O . GLU A 1 104 ? 13.908 1.495 -8.836 1.00 92.38 104 GLU A O 1
ATOM 818 N N . LEU A 1 105 ? 11.716 1.928 -8.617 1.00 92.94 105 LEU A N 1
ATOM 819 C CA . LEU A 1 105 ? 11.394 1.771 -10.027 1.00 92.94 105 LEU A CA 1
ATOM 820 C C . LEU A 1 105 ? 12.050 2.839 -10.905 1.00 92.94 105 LEU A C 1
ATOM 822 O O . LEU A 1 105 ? 12.566 2.537 -11.979 1.00 92.94 105 LEU A O 1
ATOM 826 N N . LEU A 1 106 ? 12.035 4.088 -10.446 1.00 92.56 106 LEU A N 1
ATOM 827 C CA . LEU A 1 106 ? 12.677 5.193 -11.141 1.00 92.56 106 LEU A CA 1
ATOM 828 C C . LEU A 1 106 ? 14.195 5.016 -11.142 1.00 92.56 106 LEU A C 1
ATOM 830 O O . LEU A 1 106 ? 14.811 5.256 -12.173 1.00 92.56 106 LEU A O 1
ATOM 834 N N . TRP A 1 107 ? 14.784 4.515 -10.053 1.00 91.44 107 TRP A N 1
ATOM 835 C CA . TRP A 1 107 ? 16.210 4.195 -10.015 1.00 91.44 107 TRP A CA 1
ATOM 836 C C . TRP A 1 107 ? 16.578 3.126 -11.046 1.00 91.44 107 TRP A C 1
ATOM 838 O O . TRP A 1 107 ? 17.494 3.343 -11.829 1.00 91.44 107 TRP A O 1
ATOM 848 N N . GLN A 1 108 ? 15.812 2.030 -11.134 1.00 89.44 108 GLN A N 1
ATOM 849 C CA . GLN A 1 108 ? 16.019 0.974 -12.142 1.00 89.44 108 GLN A CA 1
ATOM 850 C C . GLN A 1 108 ? 16.011 1.503 -13.586 1.00 89.44 108 GLN A C 1
ATOM 852 O O . GLN A 1 108 ? 16.687 0.943 -14.444 1.00 89.44 108 GLN A O 1
ATOM 857 N N . LEU A 1 109 ? 15.254 2.570 -13.855 1.00 87.69 109 LEU A N 1
ATOM 858 C CA . LEU A 1 109 ? 15.190 3.208 -15.169 1.00 87.69 109 LEU A CA 1
ATOM 859 C C . LEU A 1 109 ? 16.314 4.233 -15.390 1.00 87.69 109 LEU A C 1
ATOM 861 O O . LEU A 1 109 ? 16.749 4.447 -16.518 1.00 87.69 109 LEU A O 1
ATOM 865 N N . LEU A 1 110 ? 16.759 4.902 -14.328 1.00 88.94 110 LEU A N 1
ATOM 866 C CA . LEU A 1 110 ? 17.698 6.018 -14.409 1.00 88.94 110 LEU A CA 1
ATOM 867 C C . LEU A 1 110 ? 19.166 5.570 -14.329 1.00 88.94 110 LEU A C 1
ATOM 869 O O . LEU A 1 110 ? 20.036 6.291 -14.815 1.00 88.94 110 LEU A O 1
ATOM 873 N N . THR A 1 111 ? 19.441 4.388 -13.764 1.00 88.75 111 THR A N 1
ATOM 874 C CA . THR A 1 111 ? 20.799 3.860 -13.541 1.00 88.75 111 THR A CA 1
ATOM 875 C C . THR A 1 111 ? 21.722 3.900 -14.764 1.00 88.75 111 THR A C 1
ATOM 877 O O . THR A 1 111 ? 22.848 4.358 -14.591 1.00 88.75 111 THR A O 1
ATOM 880 N N . PRO A 1 112 ? 21.328 3.522 -16.000 1.00 87.38 112 PRO A N 1
ATOM 881 C CA . PRO A 1 112 ? 22.256 3.581 -17.134 1.00 87.38 112 PRO A CA 1
ATOM 882 C C . PRO A 1 112 ? 22.483 4.997 -17.680 1.00 87.38 112 PRO A C 1
ATOM 884 O O . PRO A 1 112 ? 23.400 5.208 -18.469 1.00 87.38 112 PRO A O 1
ATOM 887 N N . PHE A 1 113 ? 21.664 5.976 -17.287 1.00 85.06 113 PHE A N 1
ATOM 888 C CA . PHE A 1 113 ? 21.767 7.361 -17.762 1.00 85.06 113 PHE A CA 1
ATOM 889 C C . PHE A 1 113 ? 22.466 8.291 -16.768 1.00 85.06 113 PHE A C 1
ATOM 891 O O . PHE A 1 113 ? 22.862 9.405 -17.122 1.00 85.06 113 PHE A O 1
ATOM 898 N N . VAL A 1 114 ? 22.598 7.862 -15.515 1.00 89.19 114 VAL A N 1
ATOM 899 C CA . VAL A 1 114 ? 23.099 8.680 -14.416 1.00 89.19 114 VAL A CA 1
ATOM 900 C C . VAL A 1 114 ? 24.581 8.417 -14.184 1.00 89.19 114 VAL A C 1
ATOM 902 O O . VAL A 1 114 ? 25.011 7.286 -14.013 1.00 89.19 114 VAL A O 1
ATOM 905 N N . LYS A 1 115 ? 25.365 9.498 -14.166 1.00 88.50 115 LYS A N 1
ATOM 906 C CA . LYS A 1 115 ? 26.765 9.496 -13.712 1.00 88.50 115 LYS A CA 1
ATOM 907 C C . LYS A 1 115 ? 26.821 9.588 -12.183 1.00 88.50 115 LYS A C 1
ATOM 909 O O . LYS A 1 115 ? 25.845 10.025 -11.576 1.00 88.50 115 LYS A O 1
ATOM 914 N N . ASP A 1 116 ? 27.986 9.352 -11.585 1.00 86.62 116 ASP A N 1
ATOM 915 C CA . ASP A 1 116 ? 28.217 9.394 -10.126 1.00 86.62 116 ASP A CA 1
ATOM 916 C C . ASP A 1 116 ? 27.616 10.634 -9.425 1.00 86.62 116 ASP A C 1
ATOM 918 O O . ASP A 1 116 ? 27.010 10.552 -8.354 1.00 86.62 116 ASP A O 1
ATOM 922 N N . ALA A 1 117 ? 27.714 11.811 -10.057 1.00 86.12 117 ALA A N 1
ATOM 923 C CA . ALA A 1 117 ? 27.130 13.043 -9.521 1.00 86.12 117 ALA A CA 1
ATOM 924 C C . ALA A 1 117 ? 25.588 13.021 -9.491 1.00 86.12 117 ALA A C 1
ATOM 926 O O . ALA A 1 117 ? 24.973 13.532 -8.555 1.00 86.12 117 ALA A O 1
ATOM 927 N N . GLY A 1 118 ? 24.947 12.429 -10.501 1.00 87.44 118 GLY A N 1
ATOM 928 C CA . GLY A 1 118 ? 23.490 12.321 -10.566 1.00 87.44 118 GLY A CA 1
ATOM 929 C C . GLY A 1 118 ? 22.926 11.287 -9.588 1.00 87.44 118 GLY A C 1
ATOM 930 O O . GLY A 1 118 ? 21.809 11.464 -9.112 1.00 87.44 118 GLY A O 1
ATOM 931 N N . GLU A 1 119 ? 23.705 10.264 -9.228 1.00 90.19 119 GLU A N 1
ATOM 932 C CA . GLU A 1 119 ? 23.323 9.249 -8.237 1.00 90.19 119 GLU A CA 1
ATOM 933 C C . GLU A 1 119 ? 23.139 9.884 -6.857 1.00 90.19 119 GLU A C 1
ATOM 935 O O . GLU A 1 119 ? 22.103 9.727 -6.208 1.00 90.19 119 GLU A O 1
ATOM 940 N N . THR A 1 120 ? 24.104 10.714 -6.457 1.00 91.06 120 THR A N 1
ATOM 941 C CA . THR A 1 120 ? 24.042 11.444 -5.185 1.00 91.06 120 THR A CA 1
ATOM 942 C C . THR A 1 120 ? 22.848 12.404 -5.144 1.00 91.06 120 THR A C 1
ATOM 944 O O . THR A 1 120 ? 22.148 12.492 -4.130 1.00 91.06 120 THR A O 1
ATOM 947 N N . ILE A 1 121 ? 22.573 13.103 -6.253 1.00 92.69 121 ILE A N 1
ATOM 948 C CA . ILE A 1 121 ? 21.413 14.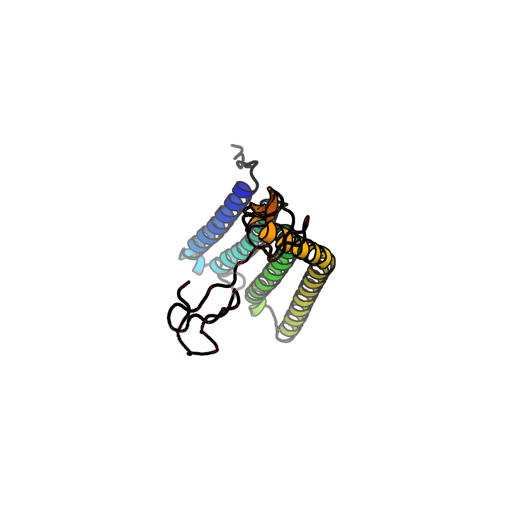002 -6.374 1.00 92.69 121 ILE A CA 1
ATOM 949 C C . ILE A 1 121 ? 20.107 13.209 -6.253 1.00 92.69 121 ILE A C 1
ATOM 951 O O . ILE A 1 121 ? 19.207 13.618 -5.517 1.00 92.69 121 ILE A O 1
ATOM 955 N N . TYR A 1 122 ? 20.012 12.063 -6.929 1.00 92.81 122 TYR A N 1
ATOM 956 C CA . TYR A 1 122 ? 18.833 11.209 -6.896 1.00 92.81 122 TYR A CA 1
ATOM 957 C C . TYR A 1 122 ? 18.518 10.720 -5.481 1.00 92.81 122 TYR A C 1
ATOM 959 O O . TYR A 1 122 ? 17.403 10.922 -4.997 1.00 92.81 122 TYR A O 1
ATOM 967 N N . PHE A 1 123 ? 19.497 10.136 -4.786 1.00 91.81 123 PHE A N 1
ATOM 968 C CA . PHE A 1 123 ? 19.286 9.642 -3.427 1.00 91.81 123 PHE A CA 1
ATOM 969 C C . PHE A 1 123 ? 18.945 10.763 -2.449 1.00 91.81 123 PHE A C 1
ATOM 971 O O . PHE A 1 123 ? 18.063 10.589 -1.610 1.00 91.81 123 PHE A O 1
ATOM 978 N N . SER A 1 124 ? 19.566 11.935 -2.592 1.00 93.50 124 SER A N 1
ATOM 979 C CA . SER A 1 124 ? 19.241 13.100 -1.761 1.00 93.50 124 SER A CA 1
ATOM 980 C C . SER A 1 124 ? 17.776 13.520 -1.931 1.00 93.50 124 SER A C 1
ATOM 982 O O . SER A 1 124 ? 17.060 13.696 -0.944 1.00 93.50 124 SER A O 1
ATOM 984 N N . LEU A 1 125 ? 17.291 13.617 -3.174 1.00 9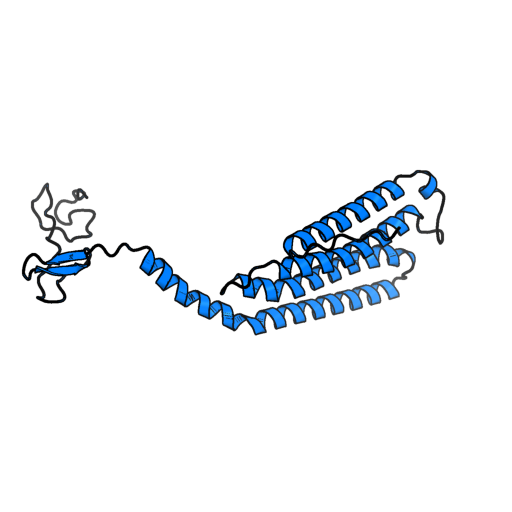4.31 125 LEU A N 1
ATOM 985 C CA . LEU A 1 125 ? 15.888 13.930 -3.465 1.00 94.31 125 LEU A CA 1
ATOM 986 C C . LEU A 1 125 ? 14.937 12.825 -2.987 1.00 94.31 125 LEU A C 1
ATOM 988 O O . LEU A 1 125 ? 13.870 13.123 -2.445 1.00 94.31 125 LEU A O 1
ATOM 992 N N . ALA A 1 126 ? 15.326 11.560 -3.143 1.00 94.38 126 ALA A N 1
ATOM 993 C CA . ALA A 1 126 ? 14.535 10.421 -2.699 1.00 94.38 126 ALA A CA 1
ATOM 994 C C . ALA A 1 126 ? 14.338 10.430 -1.173 1.00 94.38 126 ALA A C 1
ATOM 996 O O . ALA A 1 126 ? 13.209 10.309 -0.686 1.00 94.38 126 ALA A O 1
ATOM 997 N N . VAL A 1 127 ? 15.413 10.668 -0.418 1.00 95.06 127 VAL A N 1
ATOM 998 C CA . VAL A 1 127 ? 15.368 10.799 1.043 1.00 95.06 127 VAL A CA 1
ATOM 999 C C . VAL A 1 127 ? 14.471 11.966 1.462 1.00 95.06 127 VAL A C 1
ATOM 1001 O O . VAL A 1 127 ? 13.608 11.785 2.319 1.00 95.06 127 VAL A O 1
ATOM 1004 N N . LEU A 1 128 ? 14.589 13.137 0.828 1.00 96.12 128 LEU A N 1
ATOM 1005 C CA . LEU A 1 128 ? 13.724 14.289 1.127 1.00 96.12 128 LEU A CA 1
ATOM 1006 C C . LEU A 1 128 ? 12.235 13.994 0.869 1.00 96.12 128 LEU A C 1
ATOM 1008 O O . LEU A 1 128 ? 11.372 14.388 1.660 1.00 96.12 128 LEU A O 1
ATOM 1012 N N . ALA A 1 129 ? 11.914 13.262 -0.199 1.00 94.12 129 ALA A N 1
ATOM 1013 C CA . ALA A 1 129 ? 10.545 12.845 -0.489 1.00 94.12 129 ALA A CA 1
ATOM 1014 C C . ALA A 1 129 ? 10.005 11.850 0.558 1.00 94.12 129 ALA A C 1
ATOM 1016 O O . ALA A 1 129 ? 8.872 12.003 1.014 1.00 94.12 129 ALA A O 1
ATOM 1017 N N . ILE A 1 130 ? 10.815 10.887 1.015 1.00 94.12 130 ILE A N 1
ATOM 1018 C CA . ILE A 1 130 ? 10.421 9.960 2.091 1.00 94.12 130 ILE A CA 1
ATOM 1019 C C . ILE A 1 130 ? 10.215 10.717 3.406 1.00 94.12 130 ILE A C 1
ATOM 1021 O O . ILE A 1 130 ? 9.219 10.486 4.094 1.00 94.12 130 ILE A O 1
ATOM 1025 N N . ILE A 1 131 ? 11.122 11.633 3.755 1.00 96.00 131 ILE A N 1
ATOM 1026 C CA . ILE A 1 131 ? 11.022 12.447 4.973 1.00 96.00 131 ILE A CA 1
ATOM 1027 C C . ILE A 1 131 ? 9.745 13.288 4.939 1.00 96.00 131 ILE A C 1
ATOM 1029 O O . ILE A 1 131 ? 8.995 13.287 5.912 1.00 96.00 131 ILE A O 1
ATOM 1033 N N . SER A 1 132 ? 9.441 13.951 3.820 1.00 93.50 132 SER A N 1
ATOM 1034 C CA . SER A 1 132 ? 8.220 14.761 3.703 1.00 93.50 132 SER A CA 1
ATOM 1035 C C . SER A 1 132 ? 6.939 13.920 3.805 1.00 93.50 132 SER A C 1
ATOM 1037 O O . SER A 1 132 ? 6.021 14.301 4.535 1.00 93.50 132 SER A O 1
ATOM 1039 N N . ALA A 1 133 ? 6.893 12.738 3.178 1.00 93.69 133 ALA A N 1
ATOM 1040 C CA . ALA A 1 133 ? 5.777 11.798 3.318 1.00 93.69 133 ALA A CA 1
ATOM 1041 C C . ALA A 1 133 ? 5.641 11.261 4.756 1.00 93.69 133 ALA A C 1
ATOM 1043 O O . ALA A 1 133 ? 4.530 11.152 5.279 1.00 93.69 133 ALA A O 1
ATOM 1044 N N . SER A 1 134 ? 6.765 10.982 5.419 1.00 93.88 134 SER A N 1
ATOM 1045 C CA . SER A 1 134 ? 6.805 10.499 6.804 1.00 93.88 134 SER A CA 1
ATOM 1046 C C . SER A 1 134 ? 6.324 11.565 7.786 1.00 93.88 134 SER A C 1
ATOM 1048 O O . SER A 1 134 ? 5.505 11.276 8.655 1.00 93.88 134 SER A O 1
ATOM 1050 N N . ILE A 1 135 ? 6.757 12.819 7.619 1.00 94.75 135 ILE A N 1
ATOM 1051 C CA . ILE A 1 135 ? 6.263 13.951 8.412 1.00 94.75 135 ILE A CA 1
ATOM 1052 C C . ILE A 1 135 ? 4.754 14.108 8.211 1.00 94.75 135 ILE A C 1
ATOM 1054 O O . ILE A 1 135 ? 4.021 14.245 9.188 1.00 94.75 135 ILE A O 1
ATOM 1058 N N . TRP A 1 136 ? 4.266 14.033 6.971 1.00 93.06 136 TRP A N 1
ATOM 1059 C CA . TRP A 1 136 ? 2.834 14.129 6.688 1.00 93.06 136 TRP A CA 1
ATOM 1060 C C . TRP A 1 136 ? 2.023 13.010 7.358 1.00 93.06 136 TRP A C 1
ATOM 1062 O O . TRP A 1 136 ? 0.973 13.280 7.946 1.00 93.06 136 TRP A O 1
ATOM 1072 N N . LEU A 1 137 ? 2.539 11.778 7.348 1.00 92.44 137 LEU A N 1
ATOM 1073 C CA . LEU A 1 137 ? 1.966 10.640 8.067 1.00 92.44 137 LEU A CA 1
ATOM 1074 C C . LEU A 1 137 ? 1.906 10.888 9.578 1.00 92.44 137 LEU A C 1
ATOM 1076 O O . LEU A 1 137 ? 0.850 10.699 10.181 1.00 92.44 137 LEU A O 1
ATOM 1080 N N . VAL A 1 138 ? 2.999 11.357 10.181 1.00 91.25 138 VAL A N 1
ATOM 1081 C CA . VAL A 1 138 ? 3.060 11.661 11.618 1.00 91.25 138 VAL A CA 1
ATOM 1082 C C . VAL A 1 138 ? 2.089 12.783 11.985 1.00 91.25 138 VAL A C 1
ATOM 1084 O O . VAL A 1 138 ? 1.342 12.644 12.950 1.00 91.25 138 VAL A O 1
ATOM 1087 N N . VAL A 1 139 ? 2.026 13.861 11.198 1.00 90.31 139 VAL A N 1
ATOM 1088 C CA . VAL A 1 139 ? 1.081 14.970 11.416 1.00 90.31 139 VAL A CA 1
ATOM 1089 C C . VAL A 1 139 ? -0.361 14.473 11.341 1.00 90.31 139 VAL A C 1
ATOM 1091 O O . VAL A 1 139 ? -1.167 14.791 12.216 1.00 90.31 139 VAL A O 1
ATOM 1094 N N . LYS A 1 140 ? -0.696 13.659 10.334 1.00 88.50 140 LYS A N 1
ATOM 1095 C CA . LYS A 1 140 ? -2.036 13.079 10.192 1.00 88.50 140 LYS A CA 1
ATOM 1096 C C . LYS A 1 140 ? -2.383 12.107 11.312 1.00 88.50 140 LYS A C 1
ATOM 1098 O O . LYS A 1 140 ? -3.535 12.098 11.726 1.00 88.50 140 LYS A O 1
ATOM 1103 N N . ALA A 1 141 ? -1.428 11.334 11.821 1.00 86.62 141 ALA A N 1
ATOM 1104 C CA . ALA A 1 141 ? -1.637 10.472 12.982 1.00 86.62 141 ALA A CA 1
ATOM 1105 C C . ALA A 1 141 ? -1.847 11.296 14.267 1.00 86.62 141 ALA A C 1
ATOM 1107 O O . ALA A 1 141 ? -2.775 11.032 15.034 1.00 86.62 141 ALA A O 1
ATOM 1108 N N . TYR A 1 142 ? -1.039 12.340 14.472 1.00 85.44 142 TYR A N 1
ATOM 1109 C CA . TYR A 1 142 ? -1.103 13.197 15.656 1.00 85.44 142 TYR A CA 1
ATOM 1110 C C . TYR A 1 142 ? -2.399 14.005 15.743 1.00 85.44 142 TYR A C 1
ATOM 1112 O O . TYR A 1 142 ? -3.024 14.043 16.798 1.00 85.44 142 TYR A O 1
ATOM 1120 N N . GLN A 1 143 ? -2.852 14.597 14.628 1.00 82.00 143 GLN A N 1
ATOM 1121 C CA . GLN A 1 143 ? -4.108 15.374 14.544 1.00 82.00 143 GLN A CA 1
ATOM 1122 C C . GLN A 1 143 ? -5.339 14.620 15.029 1.00 82.00 143 GLN A C 1
ATOM 1124 O O . GLN A 1 143 ? -6.421 15.169 15.210 1.00 82.00 143 GLN A O 1
ATOM 1129 N N . ALA A 1 144 ? -5.184 13.324 15.119 1.00 77.81 144 ALA A N 1
ATOM 1130 C CA . ALA A 1 144 ? -6.260 12.425 14.987 1.00 77.81 144 ALA A CA 1
ATOM 1131 C C . ALA A 1 144 ? -6.289 11.604 16.320 1.00 77.81 144 ALA A C 1
ATOM 1133 O O . ALA A 1 144 ? -7.363 11.381 16.862 1.00 77.81 144 ALA A O 1
ATOM 1134 N N . MET A 1 145 ? -5.166 11.400 17.019 1.00 66.50 145 MET A N 1
ATOM 1135 C CA . MET A 1 145 ? -5.063 10.991 18.439 1.00 66.50 145 MET A CA 1
ATOM 1136 C C . MET A 1 145 ? -6.253 11.279 19.409 1.00 66.50 145 MET A C 1
ATOM 1138 O O . MET A 1 145 ? -6.574 10.362 20.174 1.00 66.50 145 MET A O 1
ATOM 1142 N N . PRO A 1 146 ? -6.947 12.446 19.425 1.00 66.62 146 PRO A N 1
ATOM 1143 C CA . PRO A 1 146 ? -8.142 12.660 20.262 1.00 66.62 146 PRO A CA 1
ATOM 1144 C C . PRO A 1 146 ? -9.238 11.573 20.202 1.00 66.62 146 PRO A C 1
ATOM 1146 O O . PRO A 1 146 ? -9.936 11.388 21.194 1.00 66.62 146 PRO A O 1
ATOM 1149 N N . TYR A 1 147 ? -9.385 10.801 19.118 1.00 60.69 147 TYR A N 1
ATOM 1150 C CA . TYR A 1 147 ? -10.429 9.759 19.023 1.00 60.69 147 TYR A CA 1
ATOM 1151 C C . TYR A 1 147 ? -10.092 8.427 19.724 1.00 60.69 147 TYR A C 1
ATOM 1153 O O . TYR A 1 147 ? -10.977 7.588 19.892 1.00 60.69 147 TYR A O 1
ATOM 1161 N N . LEU A 1 148 ? -8.837 8.186 20.134 1.00 56.50 148 LEU A N 1
ATOM 1162 C CA . LEU A 1 148 ? -8.475 6.939 20.829 1.00 56.50 148 LEU A CA 1
ATOM 1163 C C . LEU A 1 148 ? -8.904 6.987 22.301 1.00 56.50 148 LEU A C 1
ATOM 1165 O O . LEU A 1 148 ? -9.372 5.982 22.836 1.00 56.50 148 LEU A O 1
ATOM 1169 N N . PHE A 1 149 ? -8.844 8.163 22.930 1.00 59.59 149 PHE A N 1
ATOM 1170 C CA . PHE A 1 149 ? -9.231 8.338 24.331 1.00 59.59 149 PHE A CA 1
ATOM 1171 C C . PHE A 1 149 ? -10.737 8.122 24.578 1.00 59.59 149 PHE A C 1
ATOM 1173 O O . PHE A 1 149 ? -11.100 7.552 25.605 1.00 59.59 149 PHE A O 1
ATOM 1180 N N . GLU A 1 150 ? -11.618 8.455 23.624 1.00 55.06 150 GLU A N 1
ATOM 1181 C CA . GLU A 1 150 ? -13.065 8.179 23.738 1.00 55.06 150 GLU A CA 1
ATOM 1182 C C . GLU A 1 150 ? -13.400 6.679 23.695 1.00 55.06 150 GLU A C 1
ATOM 1184 O O . GLU A 1 150 ? -14.348 6.223 24.340 1.00 55.06 150 GLU A O 1
ATOM 1189 N N . THR A 1 151 ? -12.611 5.866 22.982 1.00 54.84 151 THR A N 1
ATOM 1190 C CA . THR A 1 151 ? -12.854 4.413 22.936 1.00 54.84 151 THR A CA 1
ATOM 1191 C C . THR A 1 151 ? -12.587 3.723 24.269 1.00 54.84 151 THR A C 1
ATOM 1193 O O . THR A 1 151 ? -13.227 2.714 24.571 1.00 54.84 151 THR A O 1
ATOM 1196 N N . GLN A 1 152 ? -11.711 4.290 25.102 1.00 54.84 152 GLN A N 1
ATOM 1197 C CA . GLN A 1 152 ? -11.307 3.690 26.370 1.00 54.84 152 GLN A CA 1
ATOM 1198 C C . GLN A 1 152 ? -12.433 3.705 27.423 1.00 54.84 152 GLN A C 1
ATOM 1200 O O . GLN A 1 152 ? -12.524 2.776 28.223 1.00 54.84 152 GLN A O 1
ATOM 1205 N N . GLN A 1 153 ? -13.356 4.676 27.387 1.00 55.94 153 GLN A N 1
ATOM 1206 C CA . GLN A 1 153 ? -14.518 4.703 28.294 1.00 55.94 153 GLN A CA 1
ATOM 1207 C C . GLN A 1 153 ? -15.599 3.669 27.937 1.00 55.94 153 GLN A C 1
ATOM 1209 O O . GLN A 1 153 ? -16.238 3.110 28.830 1.00 55.94 153 GLN A O 1
ATOM 1214 N N . ASN A 1 154 ? -15.783 3.348 26.652 1.00 54.78 154 ASN A N 1
ATOM 1215 C CA . ASN A 1 154 ? -16.813 2.392 26.233 1.00 54.78 154 ASN A CA 1
ATOM 1216 C C . ASN A 1 154 ? -16.493 0.950 26.647 1.00 54.78 154 ASN A C 1
ATOM 1218 O O . ASN A 1 154 ? -17.415 0.176 26.903 1.00 54.78 154 ASN A O 1
ATOM 1222 N N . ILE A 1 155 ? -15.213 0.593 26.781 1.00 61.25 155 ILE A N 1
ATOM 1223 C CA . ILE A 1 155 ? -14.779 -0.753 27.185 1.00 61.25 155 ILE A CA 1
ATOM 1224 C C . ILE A 1 155 ? -15.368 -1.132 28.556 1.00 61.25 155 ILE A C 1
ATOM 1226 O O . ILE A 1 155 ? -15.896 -2.233 28.706 1.00 61.25 155 ILE A O 1
ATOM 1230 N N . GLY A 1 156 ? -15.399 -0.200 29.518 1.00 62.50 156 GLY A N 1
ATOM 1231 C CA . GLY A 1 156 ? -16.010 -0.428 30.834 1.00 62.50 156 GLY A CA 1
ATOM 1232 C C . GLY A 1 156 ? -17.508 -0.746 30.759 1.00 62.50 156 GLY A C 1
ATOM 1233 O O . GLY A 1 156 ? -17.997 -1.617 31.473 1.00 62.50 156 GLY A O 1
ATOM 1234 N N . THR A 1 157 ? -18.233 -0.113 29.833 1.00 61.25 157 THR A N 1
ATOM 1235 C CA . THR A 1 157 ? -19.672 -0.362 29.635 1.00 61.25 157 THR A CA 1
ATOM 1236 C C . THR A 1 157 ? -19.963 -1.692 28.930 1.00 61.25 157 THR A C 1
ATOM 1238 O O . THR A 1 157 ? -20.962 -2.344 29.236 1.00 61.25 157 THR A O 1
ATOM 1241 N N . TYR A 1 158 ? -19.077 -2.143 28.032 1.00 64.06 158 TYR A N 1
ATOM 1242 C CA . TYR A 1 158 ? -19.166 -3.473 27.421 1.00 64.06 158 TYR A CA 1
ATOM 1243 C C . TYR A 1 158 ? -18.920 -4.573 28.453 1.00 64.06 158 TYR A C 1
ATOM 1245 O O . TYR A 1 158 ? -19.704 -5.519 28.523 1.00 64.06 158 TYR A O 1
ATOM 1253 N N . PHE A 1 159 ? -17.901 -4.419 29.303 1.00 65.31 159 PHE A N 1
ATOM 1254 C CA . PHE A 1 159 ? -17.674 -5.338 30.419 1.00 65.31 159 PHE A CA 1
ATOM 1255 C C . PHE A 1 159 ? -18.836 -5.321 31.421 1.00 65.31 159 PHE A C 1
ATOM 1257 O O . PHE A 1 159 ? -19.251 -6.384 31.872 1.00 65.31 159 PHE A O 1
ATOM 1264 N N . ALA A 1 160 ? -19.454 -4.164 31.682 1.00 63.62 160 ALA A N 1
ATOM 1265 C CA . ALA A 1 160 ? -20.640 -4.078 32.537 1.00 63.62 160 ALA A CA 1
ATOM 1266 C C . ALA A 1 160 ? -21.868 -4.819 31.967 1.00 63.62 160 ALA A C 1
ATOM 1268 O O . ALA A 1 160 ? -22.676 -5.330 32.736 1.00 63.62 160 ALA A O 1
ATOM 1269 N N . ARG A 1 161 ? -22.009 -4.928 30.636 1.00 60.59 161 ARG A N 1
ATOM 1270 C CA . ARG A 1 161 ? -23.075 -5.726 29.990 1.00 60.59 161 ARG A CA 1
ATOM 1271 C C . ARG A 1 161 ? -22.809 -7.231 29.991 1.00 60.59 161 ARG A C 1
ATOM 1273 O O . ARG A 1 161 ? -23.751 -8.002 29.837 1.00 60.59 161 ARG A O 1
ATOM 1280 N N . LEU A 1 162 ? -21.551 -7.641 30.131 1.00 66.19 162 LEU A N 1
ATOM 1281 C CA . LEU A 1 162 ? -21.146 -9.049 30.160 1.00 66.19 162 LEU A CA 1
ATOM 1282 C C . LEU A 1 162 ? -21.262 -9.670 31.558 1.00 66.19 162 LEU A C 1
ATOM 1284 O O . LEU A 1 162 ? -21.185 -10.889 31.679 1.00 66.19 162 LEU A O 1
ATOM 1288 N N . ILE A 1 163 ? -21.483 -8.860 32.598 1.00 65.94 163 ILE A N 1
ATOM 1289 C CA . ILE A 1 163 ? -21.809 -9.343 33.940 1.00 65.94 163 ILE A CA 1
ATOM 1290 C C . ILE A 1 163 ? -23.334 -9.510 34.008 1.00 65.94 163 ILE A C 1
ATOM 1292 O O . ILE A 1 163 ? -24.051 -8.506 34.060 1.00 65.94 163 ILE A O 1
ATOM 1296 N N . PRO A 1 164 ? -23.875 -10.743 34.009 1.00 59.44 164 PRO A N 1
ATOM 1297 C CA . PRO A 1 164 ? -25.283 -10.939 34.304 1.00 59.44 164 PRO A CA 1
ATOM 1298 C C . PRO A 1 164 ? -25.521 -10.475 35.741 1.00 59.44 164 PRO A C 1
ATOM 1300 O O . PRO A 1 164 ? -25.101 -11.124 36.697 1.00 59.44 164 PRO A O 1
ATOM 1303 N N . ASN A 1 165 ? -26.186 -9.331 35.895 1.00 64.94 165 ASN A N 1
ATOM 1304 C CA . ASN A 1 165 ? -26.665 -8.848 37.184 1.00 64.94 165 ASN A CA 1
ATOM 1305 C C . ASN A 1 165 ? -27.804 -9.777 37.637 1.00 64.94 165 ASN A C 1
ATOM 1307 O O . ASN A 1 165 ? -28.989 -9.503 37.425 1.00 64.94 165 ASN A O 1
ATOM 1311 N N . ARG A 1 166 ? -27.449 -10.948 38.181 1.00 69.88 166 ARG A N 1
ATOM 1312 C CA . ARG A 1 166 ? -28.406 -11.813 38.866 1.00 69.88 166 ARG A CA 1
ATOM 1313 C C . ARG A 1 166 ? -28.815 -11.088 40.136 1.00 69.88 166 ARG A C 1
ATOM 1315 O O . ARG A 1 166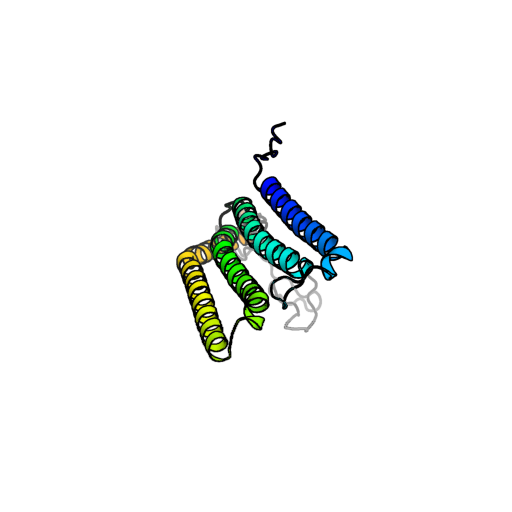 ? -27.971 -10.692 40.932 1.00 69.88 166 ARG A O 1
ATOM 1322 N N . HIS A 1 167 ? -30.112 -10.885 40.292 1.00 79.94 167 HIS A N 1
ATOM 1323 C CA . HIS A 1 167 ? -30.663 -10.306 41.503 1.00 79.94 167 HIS A CA 1
ATOM 1324 C C . HIS A 1 167 ? -31.264 -11.425 42.360 1.00 79.94 167 HIS A C 1
ATOM 1326 O O . HIS A 1 167 ? -31.780 -12.409 41.826 1.00 79.94 167 HIS A O 1
ATOM 1332 N N . MET A 1 168 ? -31.164 -11.289 43.677 1.00 81.25 168 MET A N 1
ATOM 1333 C CA . MET A 1 168 ? -31.771 -12.172 44.671 1.00 81.25 168 MET A CA 1
ATOM 1334 C C . MET A 1 168 ? -32.564 -11.334 45.674 1.00 81.25 168 MET A C 1
ATOM 1336 O O . MET A 1 168 ? -32.290 -10.151 45.856 1.00 81.25 168 MET A O 1
ATOM 1340 N N . LEU A 1 169 ? -33.533 -11.942 46.353 1.00 86.75 169 LEU A N 1
ATOM 1341 C CA . LEU A 1 169 ? -34.263 -11.276 47.429 1.00 86.75 169 LEU A CA 1
ATOM 1342 C C . LEU A 1 169 ? -33.483 -11.423 48.739 1.00 86.75 169 LEU A C 1
ATOM 1344 O O . LEU A 1 169 ? -32.997 -12.506 49.065 1.00 86.75 169 LEU A O 1
ATOM 1348 N N . CYS A 1 170 ? -33.364 -10.339 49.498 1.00 86.19 170 CYS A N 1
ATOM 1349 C CA . CYS A 1 170 ? -32.793 -10.375 50.835 1.00 86.19 170 CYS A CA 1
ATOM 1350 C C . CYS A 1 170 ? -33.676 -11.228 51.758 1.00 86.19 170 CYS A C 1
ATOM 1352 O O . CYS A 1 170 ? -34.873 -10.975 51.880 1.00 86.19 170 CYS A O 1
ATOM 1354 N N . THR A 1 171 ? -33.072 -12.186 52.461 1.00 85.44 171 THR A N 1
ATOM 1355 C CA . THR A 1 171 ? -33.752 -13.093 53.403 1.00 85.44 171 THR A CA 1
ATOM 1356 C C . THR A 1 171 ? -34.374 -12.380 54.606 1.00 85.44 171 THR A C 1
ATOM 1358 O O . THR A 1 171 ? -35.286 -12.917 55.224 1.00 85.44 171 THR A O 1
ATOM 1361 N N . ASN A 1 172 ? -33.904 -11.172 54.935 1.00 89.12 172 ASN A N 1
ATOM 1362 C CA . ASN A 1 172 ? -34.364 -10.420 56.101 1.00 89.12 172 ASN A CA 1
ATOM 1363 C C . ASN A 1 172 ? -35.471 -9.403 55.773 1.00 89.12 172 ASN A C 1
ATOM 1365 O O . ASN A 1 172 ? -36.480 -9.356 56.468 1.00 89.12 172 ASN A O 1
ATOM 1369 N N . CYS A 1 173 ? -35.305 -8.596 54.718 1.00 90.19 173 CYS A N 1
ATOM 1370 C CA . CYS A 1 173 ? -36.243 -7.512 54.392 1.00 90.19 173 CYS A CA 1
ATOM 1371 C C . CYS A 1 173 ? -37.039 -7.725 53.096 1.00 90.19 173 CYS A C 1
ATOM 1373 O O . CYS A 1 173 ? -37.862 -6.882 52.746 1.00 90.19 173 CYS A O 1
ATOM 1375 N N . GLY A 1 174 ? -36.774 -8.805 52.353 1.00 86.25 174 GLY A N 1
ATOM 1376 C CA . GLY A 1 174 ? -37.453 -9.119 51.093 1.00 86.25 174 GLY A CA 1
ATOM 1377 C C . GLY A 1 174 ? -37.109 -8.194 49.921 1.00 86.25 174 GLY A C 1
ATOM 1378 O O . GLY A 1 174 ? -37.687 -8.345 48.851 1.00 86.25 174 GLY A O 1
ATOM 1379 N N . GLN A 1 175 ? -36.183 -7.243 50.088 1.00 88.50 175 GLN A N 1
ATOM 1380 C CA . GLN A 1 175 ? -35.785 -6.328 49.016 1.00 88.50 175 GLN A CA 1
ATOM 1381 C C . GLN A 1 175 ? -34.852 -6.993 48.008 1.00 88.50 175 GLN A C 1
ATOM 1383 O O . GLN A 1 175 ? -34.045 -7.855 48.359 1.00 88.50 175 GLN A O 1
ATOM 1388 N N . ASN A 1 176 ? -34.942 -6.557 46.755 1.00 86.19 176 ASN A N 1
ATOM 1389 C CA . ASN A 1 176 ? -34.128 -7.080 45.668 1.00 86.19 176 ASN A CA 1
ATOM 1390 C C . ASN A 1 176 ? -32.694 -6.531 45.744 1.00 86.19 176 ASN A C 1
ATOM 1392 O O . ASN A 1 176 ? -32.490 -5.320 45.762 1.00 86.19 176 ASN A O 1
ATOM 1396 N N . ILE A 1 177 ? -31.701 -7.414 45.769 1.00 85.94 177 ILE A N 1
ATOM 1397 C CA . ILE A 1 177 ? -30.276 -7.080 45.874 1.00 85.94 177 ILE A CA 1
ATOM 1398 C C . ILE A 1 177 ? -29.465 -7.812 44.799 1.00 85.94 177 ILE A C 1
ATOM 1400 O O . ILE A 1 177 ? -29.918 -8.807 44.235 1.00 85.94 177 ILE A O 1
ATOM 1404 N N . GLN A 1 178 ? -28.249 -7.344 44.510 1.00 80.94 178 GLN A N 1
ATOM 1405 C CA . GLN A 1 178 ? -27.338 -8.057 43.608 1.00 80.94 178 GLN A CA 1
ATOM 1406 C C . GLN A 1 178 ? -26.876 -9.372 44.252 1.00 80.94 178 GLN A C 1
ATOM 1408 O O . GLN A 1 178 ? -26.564 -9.403 45.440 1.00 80.94 178 GLN A O 1
ATOM 1413 N N . SER A 1 179 ? -26.794 -10.459 43.483 1.00 74.00 179 SER A N 1
ATOM 1414 C CA . SER A 1 179 ? -26.430 -11.790 43.997 1.00 74.00 179 SER A CA 1
ATOM 1415 C C . SER A 1 179 ? -24.999 -11.888 44.536 1.00 74.00 179 SER A C 1
ATOM 1417 O O . SER A 1 179 ? -24.649 -12.869 45.182 1.00 74.00 179 SER A O 1
ATOM 1419 N N . ASN A 1 180 ? -24.152 -10.899 44.252 1.00 72.94 180 ASN A N 1
ATOM 1420 C CA . ASN A 1 180 ? -22.794 -10.778 44.784 1.00 72.94 180 ASN A CA 1
ATOM 1421 C C . ASN A 1 180 ? -22.693 -9.790 45.965 1.00 72.94 180 ASN A C 1
ATOM 1423 O O . ASN A 1 180 ? -21.588 -9.550 46.451 1.00 72.94 180 ASN A O 1
ATOM 1427 N N . ALA A 1 181 ? -23.803 -9.197 46.417 1.00 72.75 181 ALA A N 1
ATOM 1428 C CA . ALA A 1 181 ? -23.789 -8.238 47.511 1.00 72.75 181 ALA A CA 1
ATOM 1429 C C . ALA A 1 181 ? -23.499 -8.948 48.845 1.00 72.75 181 ALA A C 1
ATOM 1431 O O . ALA A 1 181 ? -24.207 -9.867 49.247 1.00 72.75 181 ALA A O 1
ATOM 1432 N N . VAL A 1 182 ? -22.449 -8.508 49.546 1.00 78.62 182 VAL A N 1
ATOM 1433 C CA . VAL A 1 182 ? -22.077 -9.035 50.876 1.00 78.62 182 VAL A CA 1
ATOM 1434 C C . VAL A 1 182 ? -23.060 -8.559 51.951 1.00 78.62 182 VAL A C 1
ATOM 1436 O O . VAL A 1 182 ? -23.329 -9.280 52.912 1.00 78.62 182 VAL A O 1
ATOM 1439 N N . PHE A 1 183 ? -23.627 -7.366 51.764 1.00 83.81 183 PHE A N 1
ATOM 1440 C CA . PHE A 1 183 ? -24.599 -6.744 52.656 1.00 83.81 183 PHE A CA 1
ATOM 1441 C C . PHE A 1 183 ? -25.776 -6.194 51.855 1.00 83.81 183 PHE A C 1
ATOM 1443 O O . PHE A 1 183 ? -25.605 -5.650 50.762 1.00 83.81 183 PHE A O 1
ATOM 1450 N N . CYS A 1 184 ? -26.974 -6.277 52.426 1.00 87.31 184 CYS A N 1
ATOM 1451 C CA . CYS A 1 184 ? -28.150 -5.641 51.859 1.00 87.31 184 CYS A CA 1
ATOM 1452 C C . CYS A 1 184 ? -28.041 -4.113 51.981 1.00 87.31 184 CYS A C 1
ATOM 1454 O O . CYS A 1 184 ? -27.939 -3.583 53.085 1.00 87.31 184 CYS A O 1
ATOM 1456 N N . CYS A 1 185 ? -28.147 -3.398 50.860 1.00 85.19 185 CYS A N 1
ATOM 1457 C CA . CYS A 1 185 ? -28.148 -1.931 50.825 1.00 85.19 185 CYS A CA 1
ATOM 1458 C C . CYS A 1 185 ? -29.388 -1.283 51.471 1.00 85.19 185 CYS A C 1
ATOM 1460 O O . CYS A 1 185 ? -29.370 -0.085 51.733 1.00 85.19 185 CYS A O 1
ATOM 1462 N N . HIS A 1 186 ? -30.450 -2.054 51.734 1.00 88.38 186 HIS A N 1
ATOM 1463 C CA . HIS A 1 186 ? -31.689 -1.551 52.335 1.00 88.38 186 HIS A CA 1
ATOM 1464 C C . HIS A 1 186 ? -31.773 -1.768 53.849 1.00 88.38 186 HIS A C 1
ATOM 1466 O O . HIS A 1 186 ? -32.261 -0.890 54.552 1.00 88.38 186 HIS A O 1
ATOM 1472 N N . CYS A 1 187 ? -31.332 -2.924 54.359 1.00 89.19 187 CYS A N 1
ATOM 1473 C CA . CYS A 1 187 ? -31.459 -3.260 55.784 1.00 89.19 187 CYS A CA 1
ATOM 1474 C C . CYS A 1 187 ? -30.131 -3.559 56.494 1.00 89.19 187 CYS A C 1
ATOM 1476 O O . CYS A 1 187 ? -30.131 -3.790 57.698 1.00 89.19 187 CYS A O 1
ATOM 1478 N N . GLY A 1 188 ? -29.004 -3.594 55.774 1.00 85.25 188 GLY A N 1
ATOM 1479 C CA . GLY A 1 188 ? -27.686 -3.895 56.344 1.00 85.25 188 GLY A CA 1
ATOM 1480 C C . GLY A 1 188 ? -27.438 -5.374 56.666 1.00 85.25 188 GLY A C 1
ATOM 1481 O O . GLY A 1 188 ? -26.364 -5.716 57.153 1.00 85.25 188 GLY A O 1
ATOM 1482 N N . HIS A 1 189 ? -28.391 -6.270 56.384 1.00 84.75 189 HIS A N 1
ATOM 1483 C CA . HIS A 1 189 ? -28.240 -7.699 56.665 1.00 84.75 189 HIS A CA 1
ATOM 1484 C C . HIS A 1 189 ? -27.166 -8.346 55.772 1.00 84.75 189 HIS A C 1
ATOM 1486 O O . HIS A 1 189 ? -27.190 -8.193 54.545 1.00 84.75 189 HIS A O 1
ATOM 1492 N N . LYS A 1 190 ? -26.229 -9.077 56.387 1.00 83.69 190 LYS A N 1
ATOM 1493 C CA . LYS A 1 190 ? -25.161 -9.812 55.693 1.00 83.69 190 LYS A CA 1
ATOM 1494 C C . LYS A 1 190 ? -25.780 -10.962 54.898 1.00 83.69 190 LYS A C 1
ATOM 1496 O O . LYS A 1 190 ? -26.552 -11.734 55.450 1.00 83.69 190 LYS A O 1
ATOM 1501 N N . THR A 1 191 ? -25.496 -11.038 53.601 1.00 75.62 191 THR A N 1
ATOM 1502 C CA . THR A 1 191 ? -26.208 -11.938 52.669 1.00 75.62 191 THR A CA 1
ATOM 1503 C C . THR A 1 191 ? -25.378 -13.106 52.151 1.00 75.62 191 THR A C 1
ATOM 1505 O O . THR A 1 191 ? -25.941 -14.050 51.606 1.00 75.62 191 THR A O 1
ATOM 1508 N N . ARG A 1 192 ? -24.060 -13.093 52.382 1.00 67.00 192 ARG A N 1
ATOM 1509 C CA . ARG A 1 192 ? -23.210 -14.286 52.284 1.00 67.00 192 ARG A CA 1
ATOM 1510 C C . ARG A 1 192 ? -23.086 -14.926 53.663 1.00 67.00 192 ARG A C 1
ATOM 1512 O O . ARG A 1 192 ? -22.543 -14.299 54.575 1.00 67.00 192 ARG A O 1
ATOM 1519 N N . GLU A 1 193 ? -23.569 -16.155 53.791 1.00 62.16 193 GLU A N 1
ATOM 1520 C CA . GLU A 1 193 ? -23.273 -16.998 54.948 1.00 62.16 193 GLU A CA 1
ATOM 1521 C C . GLU A 1 193 ? -21.819 -17.481 54.876 1.00 62.16 193 GLU A C 1
ATOM 1523 O O . GLU A 1 193 ? -21.285 -17.751 53.799 1.00 62.16 193 GLU A O 1
ATOM 1528 N N . GLU A 1 194 ? -21.154 -17.524 56.028 1.00 58.88 194 GLU A N 1
ATOM 1529 C CA . GLU A 1 194 ? -19.810 -18.083 56.164 1.00 58.88 194 GLU A CA 1
ATOM 1530 C C . GLU A 1 194 ? -19.888 -19.594 55.929 1.00 58.88 194 GLU A C 1
ATOM 1532 O O . GLU A 1 194 ? -20.487 -20.324 56.716 1.00 58.88 194 GLU A O 1
ATOM 1537 N N . SER A 1 195 ? -19.310 -20.074 54.827 1.00 63.94 195 SER A N 1
ATOM 1538 C CA . SER A 1 195 ? -19.144 -21.511 54.595 1.00 63.94 195 SER A CA 1
ATOM 1539 C C . SER A 1 195 ? -18.302 -22.103 55.724 1.00 63.94 195 SER A C 1
ATOM 1541 O O . SER A 1 195 ? -17.264 -21.545 56.050 1.00 63.94 195 SER A O 1
ATOM 1543 N N . SER A 1 196 ? -18.698 -23.216 56.335 1.00 68.31 196 SER A N 1
ATOM 1544 C CA . SER A 1 196 ? -17.884 -23.886 57.356 1.00 68.31 196 SER A CA 1
ATOM 1545 C C . SER A 1 196 ? -17.038 -25.000 56.739 1.00 68.31 196 SER A C 1
ATOM 1547 O O . SER A 1 196 ? -17.410 -25.633 55.750 1.00 68.31 196 SER A O 1
ATOM 1549 N N . CYS A 1 197 ? -15.853 -25.236 57.298 1.00 75.81 197 CYS A N 1
ATOM 1550 C CA . CYS A 1 197 ? -14.986 -26.314 56.849 1.00 75.81 197 CYS A CA 1
ATOM 1551 C C . CYS A 1 197 ? -15.635 -27.664 57.160 1.00 75.81 197 CYS A C 1
ATOM 1553 O O . CYS A 1 197 ? -15.894 -27.980 58.320 1.00 75.81 197 CYS A O 1
ATOM 1555 N N . THR A 1 198 ? -15.810 -28.503 56.141 1.00 75.38 198 THR A N 1
ATOM 1556 C CA . THR A 1 198 ? -16.407 -29.840 56.278 1.00 75.38 198 THR A CA 1
ATOM 1557 C C . THR A 1 198 ? -15.610 -30.787 57.176 1.00 75.38 198 THR A C 1
ATOM 1559 O O . THR A 1 198 ? -16.158 -31.774 57.652 1.00 75.38 198 THR A O 1
ATOM 1562 N N . THR A 1 199 ? -14.325 -30.500 57.409 1.00 77.94 199 THR A N 1
ATOM 1563 C CA . THR A 1 199 ? -13.428 -31.361 58.194 1.00 77.94 199 THR A CA 1
ATOM 1564 C C . THR A 1 199 ? -13.285 -30.905 59.643 1.00 77.94 199 THR A C 1
ATOM 1566 O O . THR A 1 199 ? -13.275 -31.741 60.540 1.00 77.94 199 THR A O 1
ATOM 1569 N N . CYS A 1 200 ? -13.155 -29.598 59.899 1.00 79.94 200 CYS A N 1
ATOM 1570 C CA . CYS A 1 200 ? -12.913 -29.078 61.253 1.00 79.94 200 CYS A CA 1
ATOM 1571 C C . CYS A 1 200 ? -14.036 -28.193 61.812 1.00 79.94 200 CYS A C 1
ATOM 1573 O O . CYS A 1 200 ? -13.937 -27.757 62.953 1.00 79.94 200 CYS A O 1
ATOM 1575 N N . GLY A 1 201 ? -15.078 -27.900 61.029 1.00 73.88 201 GLY A N 1
ATOM 1576 C CA . GLY A 1 201 ? -16.222 -27.082 61.446 1.00 73.88 201 GLY A CA 1
ATOM 1577 C C . GLY A 1 201 ? -15.951 -25.577 61.552 1.00 73.88 201 GLY A C 1
ATOM 1578 O O . GLY A 1 201 ? -16.873 -24.821 61.843 1.00 73.88 201 GLY A O 1
ATOM 1579 N N . GLN A 1 202 ? -14.719 -25.124 61.301 1.00 78.81 202 GLN A N 1
ATOM 1580 C CA . GLN A 1 202 ? -14.347 -23.711 61.404 1.00 78.81 202 GLN A CA 1
ATOM 1581 C C . GLN A 1 202 ? -15.027 -22.869 60.314 1.00 78.81 202 GLN A C 1
ATOM 1583 O O . GLN A 1 202 ? -15.060 -23.287 59.156 1.00 78.81 202 GLN A O 1
ATOM 1588 N N . ALA A 1 203 ? -15.521 -21.678 60.666 1.00 70.94 203 ALA A N 1
ATOM 1589 C CA . ALA A 1 203 ? -16.051 -20.710 59.705 1.00 70.94 203 ALA A CA 1
ATOM 1590 C C . ALA A 1 203 ? -14.959 -20.267 58.713 1.00 70.94 203 ALA A C 1
ATOM 1592 O O . ALA A 1 203 ? -13.852 -19.911 59.118 1.00 70.94 203 ALA A O 1
ATOM 1593 N N . LEU A 1 204 ? -15.270 -20.313 57.420 1.00 70.12 204 LEU A N 1
ATOM 1594 C CA . LEU A 1 204 ? -14.413 -19.901 56.312 1.00 70.12 204 LEU A CA 1
ATOM 1595 C C . LEU A 1 204 ? -14.944 -18.595 55.732 1.00 70.12 204 LEU A C 1
ATOM 1597 O O . LEU A 1 204 ? -16.157 -18.380 55.626 1.00 70.12 204 LEU A O 1
ATOM 1601 N N . SER A 1 205 ? -14.027 -17.732 55.309 1.00 63.28 205 SER A N 1
ATOM 1602 C CA . SER A 1 205 ? -14.395 -16.548 54.545 1.00 63.28 205 SER A CA 1
ATOM 1603 C C . SER A 1 205 ? -14.732 -16.930 53.097 1.00 63.28 205 SER A C 1
ATOM 1605 O O . SER A 1 205 ? -14.231 -17.917 52.560 1.00 63.28 205 SER A O 1
ATOM 1607 N N . ALA A 1 206 ? -15.606 -16.148 52.458 1.00 60.75 206 ALA A N 1
ATOM 1608 C CA . ALA A 1 206 ? -16.253 -16.490 51.187 1.00 60.75 206 ALA A CA 1
ATOM 1609 C C . ALA A 1 206 ? -15.321 -16.629 49.958 1.00 60.75 206 ALA A C 1
ATOM 1611 O O . ALA A 1 206 ? -15.826 -16.868 48.867 1.00 60.75 206 ALA A O 1
ATOM 1612 N N . ASP A 1 207 ? -14.002 -16.473 50.120 1.00 62.59 207 ASP A N 1
ATOM 1613 C CA . ASP A 1 207 ? -13.000 -16.581 49.048 1.00 62.59 207 ASP A CA 1
ATOM 1614 C C . ASP A 1 207 ? -11.752 -17.409 49.458 1.00 62.59 207 ASP A C 1
ATOM 1616 O O . ASP A 1 207 ? -10.745 -17.444 48.743 1.00 62.59 207 ASP A O 1
ATOM 1620 N N . GLU A 1 208 ? -11.781 -18.103 50.604 1.00 62.50 208 GLU A N 1
ATOM 1621 C CA . GLU A 1 208 ? -10.657 -18.926 51.071 1.00 62.50 208 GLU A CA 1
ATOM 1622 C C . GLU A 1 208 ? -10.633 -20.307 50.399 1.00 62.50 208 GLU A C 1
ATOM 1624 O O . GLU A 1 208 ? -11.477 -21.163 50.652 1.00 62.50 208 GLU A O 1
ATOM 1629 N N . LYS A 1 209 ? -9.606 -20.557 49.570 1.00 72.44 209 LYS A N 1
ATOM 1630 C CA . LYS A 1 209 ? -9.375 -21.848 48.877 1.00 72.44 209 LYS A CA 1
ATOM 1631 C C . LYS A 1 209 ? -8.903 -22.979 49.803 1.00 72.44 209 LYS A C 1
ATOM 1633 O O . LYS A 1 209 ? -8.922 -24.151 49.424 1.00 72.44 209 LYS A O 1
ATOM 1638 N N . PHE A 1 210 ? -8.426 -22.629 50.995 1.00 76.69 210 PHE A N 1
ATOM 1639 C CA . PHE A 1 210 ? -7.880 -23.550 51.986 1.00 76.69 210 PHE A CA 1
ATOM 1640 C C . PHE A 1 210 ? -8.270 -23.072 53.380 1.00 76.69 210 PHE A C 1
ATOM 1642 O O . PHE A 1 210 ? -8.189 -21.881 53.668 1.00 76.69 210 PHE A O 1
ATOM 1649 N N . CYS A 1 211 ? -8.655 -23.997 54.256 1.00 80.81 211 CYS A N 1
ATOM 1650 C CA . CYS A 1 211 ? -8.977 -23.670 55.639 1.00 80.81 211 CYS A CA 1
ATOM 1651 C C . CYS A 1 211 ? -7.718 -23.240 56.406 1.00 80.81 211 CYS A C 1
ATOM 1653 O O . CYS A 1 211 ? -6.789 -24.035 56.557 1.00 80.81 211 CYS A O 1
ATOM 1655 N N . ALA A 1 212 ? -7.718 -22.030 56.971 1.00 77.88 212 ALA A N 1
ATOM 1656 C CA . ALA A 1 212 ? -6.602 -21.504 57.764 1.00 77.88 212 ALA A CA 1
ATOM 1657 C C . ALA A 1 212 ? -6.290 -22.321 59.036 1.00 77.88 212 ALA A C 1
ATOM 1659 O O . ALA A 1 212 ? -5.184 -22.240 59.563 1.00 77.88 212 ALA A O 1
ATOM 1660 N N . HIS A 1 213 ? -7.249 -23.115 59.528 1.00 80.25 213 HIS A N 1
ATOM 1661 C CA . HIS A 1 213 ? -7.092 -23.891 60.761 1.00 80.25 213 HIS A CA 1
ATOM 1662 C C . HIS A 1 213 ? -6.609 -25.330 60.526 1.00 80.25 213 HIS A C 1
ATOM 1664 O O . HIS A 1 213 ? -5.839 -25.859 61.322 1.00 80.25 213 HIS A O 1
ATOM 1670 N N . CYS A 1 214 ? -7.079 -26.004 59.473 1.00 81.94 214 CYS A N 1
ATOM 1671 C CA . CYS A 1 214 ? -6.758 -27.420 59.237 1.00 81.94 214 CYS A CA 1
ATOM 1672 C C . CYS A 1 214 ? -6.040 -27.692 57.909 1.00 81.94 214 CYS A C 1
ATOM 1674 O O . CYS A 1 214 ? -5.708 -28.839 57.627 1.00 81.94 214 CYS A O 1
ATOM 1676 N N . GLY A 1 215 ? -5.837 -26.674 57.067 1.00 77.81 215 GLY A N 1
ATOM 1677 C CA . GLY A 1 215 ? -5.180 -26.804 55.763 1.00 77.81 215 GLY A CA 1
ATOM 1678 C C . GLY A 1 215 ? -5.987 -27.563 54.703 1.00 77.81 215 GLY A C 1
ATOM 1679 O O . GLY A 1 215 ? -5.513 -27.724 53.581 1.00 77.81 215 GLY A O 1
ATOM 1680 N N . THR A 1 216 ? -7.204 -28.025 55.020 1.00 81.56 216 THR A N 1
ATOM 1681 C CA . THR A 1 216 ? -8.038 -28.769 54.064 1.00 81.56 216 THR A CA 1
ATOM 1682 C C . THR A 1 216 ? -8.572 -27.828 52.985 1.00 81.56 216 THR A C 1
ATOM 1684 O O . THR A 1 216 ? -9.024 -26.719 53.285 1.00 81.56 216 THR A O 1
ATOM 1687 N N . LYS A 1 217 ? -8.517 -28.270 51.725 1.00 78.19 217 LYS A N 1
ATOM 1688 C CA . LYS A 1 217 ? -9.066 -27.541 50.577 1.00 78.19 217 LYS A CA 1
ATOM 1689 C C . LYS A 1 217 ? -10.584 -27.422 50.718 1.00 78.19 217 LYS A C 1
ATOM 1691 O O . LYS A 1 217 ? -11.256 -28.421 50.968 1.00 78.19 217 LYS A O 1
ATOM 1696 N N . THR A 1 218 ? -11.104 -26.212 50.573 1.00 70.62 218 THR A N 1
ATOM 1697 C CA . THR A 1 218 ? -12.543 -25.951 50.633 1.00 70.62 218 THR A CA 1
ATOM 1698 C C . THR A 1 218 ? -13.196 -26.500 49.364 1.00 70.62 218 THR A C 1
ATOM 1700 O O . THR A 1 218 ? -12.636 -26.400 48.269 1.00 70.62 218 THR A O 1
ATOM 1703 N N . ILE A 1 219 ? -14.317 -27.202 49.530 1.00 58.59 219 ILE A N 1
ATOM 1704 C CA . ILE A 1 219 ? -15.095 -27.720 48.405 1.00 58.59 219 ILE A CA 1
ATOM 1705 C C . ILE A 1 219 ? -15.928 -26.533 47.923 1.00 58.59 219 ILE A C 1
ATOM 1707 O O . ILE A 1 219 ? -16.708 -25.993 48.706 1.00 58.59 219 ILE A O 1
ATOM 1711 N N . GLU A 1 220 ? -15.665 -26.084 46.699 1.00 47.09 220 GLU A N 1
ATOM 1712 C CA . GLU A 1 220 ? -16.483 -25.082 46.004 1.00 47.09 220 GLU A CA 1
ATOM 1713 C C . GLU A 1 220 ? -17.877 -25.645 45.696 1.00 47.09 220 GLU A C 1
ATOM 1715 O O . GLU A 1 220 ? -17.952 -26.835 45.297 1.00 47.09 220 GLU A O 1
#

pLDDT: mean 80.64, std 12.93, range [37.5, 96.12]

Sequence (220 aa):
MPTTLYQSNNPGQRAAQHLFTLILILVVAKLISWIPVMNHLQLADTFTAAEIIWFSAKFAALIIFFYFSRATIAAIPARAGIASFLRNIAEPITLLVIVIISQELLWQLLTPFVKDAGETIYFSLAVLAIISASIWLVVKAYQAMPYLFETQQNIGTYFARLIPNRHMLCTNCGQNIQSNAVFCCHCGHKTREESSCTTCGQALSADEKFCAHCGTKTIE

Radius of gyration: 33.9 Å; chains: 1; bounding box: 66×47×92 Å

Secondary structure (DSSP, 8-state):
--------SSHHHHHHHHHHHHHHHHHHHHHHTT-GGGGG-EETTTEEHHHHHHHHHHHHHHHHHHHHHHHHHHHS---SSHHHHHHHHHHHHHHHHHHHHHHHHHHHHHTTT--HHHHHHHHHHHHHHHHHHHHHHHHHHHTTTHHHHHHHHHHHHHHHHHS---EEE-TTT--EEETT-SB-TTT--B-S--PBPTTT--B--TT-SB-TTT-PBP--

Foldseek 3Di:
DPPPPPPDPALVVQLVVLVVVLVVLQVVLQVVLPPPVQQPDDDPVPDTNSVVSNLVSVLVSLVSLLSSLVSVLVNQDPDQEPSVLCSLLSNLVSVLVSLVSVLVSVCVVCVVVDDPVVVVVSVVVSVVSNVVSVVVSVVSNVVVVVRNVVVVVVVVVVVVVVDPQDWDADPPPRDIDGPPDQADPPPRHGRDDFDADPPPRHGHDPPDQADPPPRHGGDD